Protein AF-A0A183LAC2-F1 (afdb_monomer_lite)

Organism: NCBI:txid48269

Sequence (317 aa):
MDPKYFAETNSLWQPVTSLSSMHNLIRSWRHTLIDGGCEKLLQSGVYGVHQAVLRSIGSFYVGYDHISFDYPTDSLYRDILFRRIHLNKPGVYANFEIRLLSREGSISSPHLMAVELSVWRSPSLTTLLSSSLSNNVYENSNSILQAINFFIQLENDALNSSLYVCPAACYSAPVLVKTTRLVVPFTVSIPPTALMYLGTELGELKKYSQTLRYVKISPGPAPRHDIITLHRHGHAFGGLPWLFWISLVLLIAIFHMFFCKIIYNELRNKNQKFEPQNSWKLPRYASDLISSTDFETKALRNTQISRRRIADLDTVP

Structure (mmCIF, N/CA/C/O backbone):
data_AF-A0A183LAC2-F1
#
_entry.id   AF-A0A183LAC2-F1
#
loop_
_atom_site.group_PDB
_atom_site.id
_atom_site.type_symbol
_atom_site.label_atom_id
_atom_site.label_alt_id
_atom_site.label_comp_id
_atom_site.label_asym_id
_atom_site.label_entity_id
_atom_site.label_seq_id
_atom_site.pdbx_PDB_ins_code
_atom_site.Cartn_x
_atom_site.Cartn_y
_atom_site.Cartn_z
_atom_site.occupancy
_atom_site.B_iso_or_equiv
_atom_site.auth_seq_id
_atom_site.auth_comp_id
_atom_site.auth_asym_id
_atom_site.auth_atom_id
_atom_site.pdbx_PDB_model_num
ATOM 1 N N . MET A 1 1 ? -10.873 12.354 -2.875 1.00 40.31 1 MET A N 1
ATOM 2 C CA . MET A 1 1 ? -9.681 13.037 -3.417 1.00 40.31 1 MET A CA 1
ATOM 3 C C . MET A 1 1 ? -9.034 12.058 -4.376 1.00 40.31 1 MET A C 1
ATOM 5 O O . MET A 1 1 ? -8.792 10.940 -3.950 1.00 40.31 1 MET A O 1
ATOM 9 N N . ASP A 1 2 ? -8.914 12.408 -5.654 1.00 39.56 2 ASP A N 1
ATOM 10 C CA . ASP A 1 2 ? -8.578 11.464 -6.729 1.00 39.56 2 ASP A CA 1
ATOM 11 C C . ASP A 1 2 ? -7.098 11.017 -6.618 1.00 39.56 2 ASP A C 1
ATOM 13 O O . ASP A 1 2 ? -6.201 11.868 -6.607 1.00 39.56 2 ASP A O 1
ATOM 17 N N . PRO A 1 3 ? -6.809 9.712 -6.469 1.00 48.34 3 PRO A N 1
ATOM 18 C CA . PRO A 1 3 ? -5.464 9.211 -6.175 1.00 48.34 3 PRO A CA 1
ATOM 19 C C . PRO A 1 3 ? -4.457 9.402 -7.320 1.00 48.34 3 PRO A C 1
ATOM 21 O O . PRO A 1 3 ? -3.248 9.280 -7.107 1.00 48.34 3 PRO A O 1
ATOM 24 N N . LYS A 1 4 ? -4.925 9.795 -8.513 1.00 43.50 4 LYS A N 1
ATOM 25 C CA . LYS A 1 4 ? -4.076 10.176 -9.652 1.00 43.50 4 LYS A CA 1
ATOM 26 C C . LYS A 1 4 ? -3.118 11.337 -9.355 1.00 43.50 4 LYS A C 1
ATOM 28 O O . LYS A 1 4 ? -2.039 11.398 -9.930 1.00 43.50 4 LYS A O 1
ATOM 33 N N . TYR A 1 5 ? -3.448 12.231 -8.423 1.00 48.31 5 TYR A N 1
ATOM 34 C CA . TYR A 1 5 ? -2.686 13.474 -8.240 1.00 48.31 5 TYR A CA 1
ATOM 35 C C . TYR A 1 5 ? -1.445 13.363 -7.335 1.00 48.31 5 TYR A C 1
ATOM 37 O O . TYR A 1 5 ? -0.633 14.288 -7.303 1.00 48.31 5 TYR A O 1
ATOM 45 N N . PHE A 1 6 ? -1.246 12.262 -6.603 1.00 53.75 6 PHE A N 1
ATOM 46 C CA . PHE A 1 6 ? -0.182 12.211 -5.588 1.00 53.75 6 PHE A CA 1
ATOM 47 C C . PHE A 1 6 ? 1.195 11.811 -6.140 1.00 53.75 6 PHE A C 1
ATOM 49 O O . PHE A 1 6 ? 2.227 12.347 -5.733 1.00 53.75 6 PHE A O 1
ATOM 56 N N . ALA A 1 7 ? 1.223 10.877 -7.091 1.00 50.50 7 ALA A N 1
ATOM 57 C CA . ALA A 1 7 ? 2.464 10.402 -7.705 1.00 50.50 7 ALA A CA 1
ATOM 58 C C . ALA A 1 7 ? 2.909 11.246 -8.914 1.00 50.50 7 ALA A C 1
ATOM 60 O O . ALA A 1 7 ? 4.057 11.138 -9.335 1.00 50.50 7 ALA A O 1
ATOM 61 N N . GLU A 1 8 ? 2.016 12.073 -9.465 1.00 51.28 8 GLU A N 1
ATOM 62 C CA . GLU A 1 8 ? 2.214 12.757 -10.751 1.00 51.28 8 GLU A CA 1
ATOM 63 C C . GLU A 1 8 ? 2.416 14.280 -10.611 1.00 51.28 8 GLU A C 1
ATOM 65 O O . GLU A 1 8 ? 2.801 14.960 -11.561 1.00 51.28 8 GLU A O 1
ATOM 70 N N . THR A 1 9 ? 2.202 14.849 -9.418 1.00 59.88 9 THR A N 1
ATOM 71 C CA . THR A 1 9 ? 2.414 16.284 -9.190 1.00 59.88 9 THR A CA 1
ATOM 72 C C . THR A 1 9 ? 3.884 16.589 -8.901 1.00 59.88 9 THR A C 1
ATOM 74 O O . THR A 1 9 ? 4.405 16.362 -7.810 1.00 59.88 9 THR A O 1
ATOM 77 N N . ASN A 1 10 ? 4.561 17.190 -9.883 1.00 63.44 10 ASN A N 1
ATOM 78 C CA . ASN A 1 10 ? 5.953 17.647 -9.763 1.00 63.44 10 ASN A CA 1
ATOM 79 C C . ASN A 1 10 ? 6.197 18.598 -8.572 1.00 63.44 10 ASN A C 1
ATOM 81 O O . ASN A 1 10 ? 7.336 18.759 -8.143 1.00 63.44 10 ASN A O 1
ATOM 85 N N . SER A 1 11 ? 5.152 19.234 -8.030 1.00 74.25 11 SER A N 1
ATOM 86 C CA . SER A 1 11 ? 5.234 20.134 -6.873 1.00 74.25 11 SER A CA 1
ATOM 87 C C . SER A 1 11 ? 5.560 19.420 -5.556 1.00 74.25 11 SER A C 1
ATOM 89 O O . SER A 1 11 ? 6.170 20.032 -4.682 1.00 74.25 11 SER A O 1
ATOM 91 N N . LEU A 1 12 ? 5.199 18.139 -5.408 1.00 82.25 12 LEU A N 1
ATOM 92 C CA . LEU A 1 12 ? 5.459 17.355 -4.192 1.00 82.25 12 LEU A CA 1
ATOM 93 C C . LEU A 1 12 ? 6.851 16.712 -4.169 1.00 82.25 12 LEU A C 1
ATOM 95 O O . LEU A 1 12 ? 7.284 16.219 -3.131 1.00 82.25 12 LEU A O 1
ATOM 99 N N . TRP A 1 13 ? 7.575 16.744 -5.285 1.00 84.62 13 TRP A N 1
ATOM 100 C CA . TRP A 1 13 ? 8.857 16.050 -5.440 1.00 84.62 13 TRP A CA 1
ATOM 101 C C . TRP A 1 13 ? 9.977 16.988 -5.899 1.00 84.62 13 TRP A C 1
ATOM 103 O O . TRP A 1 13 ? 10.952 16.557 -6.512 1.00 84.62 13 TRP A O 1
ATOM 113 N N . GLN A 1 14 ? 9.844 18.287 -5.614 1.00 86.69 14 GLN A N 1
ATOM 114 C CA . GLN A 1 14 ? 10.844 19.272 -6.013 1.00 86.69 14 GLN A CA 1
ATOM 115 C C . GLN A 1 14 ? 12.160 19.104 -5.239 1.00 86.69 14 GLN A C 1
ATOM 117 O O . GLN A 1 14 ? 12.138 18.845 -4.032 1.00 86.69 14 GLN A O 1
ATOM 122 N N . PRO A 1 15 ? 13.314 19.291 -5.905 1.00 88.25 15 PRO A N 1
ATOM 123 C CA . PRO A 1 15 ? 14.603 19.244 -5.237 1.00 88.25 15 PRO A CA 1
ATOM 124 C C . PRO A 1 15 ? 14.730 20.406 -4.249 1.00 88.25 15 PRO A C 1
ATOM 126 O O . PRO A 1 15 ? 14.420 21.557 -4.562 1.00 88.25 15 PRO A O 1
ATOM 129 N N . VAL A 1 16 ? 15.227 20.103 -3.053 1.00 91.12 16 VAL A N 1
ATOM 130 C CA . VAL A 1 16 ? 15.438 21.098 -1.999 1.00 91.12 16 VAL A CA 1
ATOM 131 C C . VAL A 1 16 ? 16.820 21.722 -2.175 1.00 91.12 16 VAL A C 1
ATOM 133 O O . VAL A 1 16 ? 17.804 21.258 -1.606 1.00 91.12 16 VAL A O 1
ATOM 136 N N . THR A 1 17 ? 16.905 22.761 -3.005 1.00 93.62 17 THR A N 1
ATOM 137 C CA . THR A 1 17 ? 18.162 23.480 -3.300 1.00 93.62 17 THR A CA 1
ATOM 138 C C . THR A 1 17 ? 18.322 24.770 -2.494 1.00 93.62 17 THR A C 1
ATOM 140 O O . THR A 1 17 ? 19.395 25.365 -2.474 1.00 93.62 17 THR A O 1
ATOM 143 N N . SER A 1 18 ? 17.258 25.224 -1.828 1.00 95.44 18 SER A N 1
ATOM 144 C CA . SER A 1 18 ? 17.212 26.483 -1.080 1.00 95.44 18 SER A CA 1
ATOM 145 C C . SER A 1 18 ? 16.216 26.417 0.079 1.00 95.44 18 SER A C 1
ATOM 147 O O . SER A 1 18 ? 15.269 25.632 0.055 1.00 95.44 18 SER A O 1
ATOM 149 N N . LEU A 1 19 ? 16.368 27.295 1.074 1.00 95.25 19 LEU A N 1
ATOM 150 C CA . LEU A 1 19 ? 15.404 27.412 2.177 1.00 95.25 19 LEU A CA 1
ATOM 151 C C . LEU A 1 19 ? 13.983 27.725 1.670 1.00 95.25 19 LEU A C 1
ATOM 153 O O . LEU A 1 19 ? 13.005 27.177 2.175 1.00 95.25 19 LEU A O 1
ATOM 157 N N . SER A 1 20 ? 13.867 28.555 0.632 1.00 93.50 20 SER A N 1
ATOM 158 C CA . SER A 1 20 ? 12.586 28.911 0.015 1.00 93.50 20 SER A CA 1
ATOM 159 C C . SER A 1 20 ? 11.924 27.712 -0.673 1.00 93.50 20 SER A C 1
ATOM 161 O O . SER A 1 20 ? 10.728 27.488 -0.493 1.00 93.50 20 SER A O 1
ATOM 163 N N . SER A 1 21 ? 12.695 26.904 -1.417 1.00 92.31 21 SER A N 1
ATOM 164 C CA . SER A 1 21 ? 12.174 25.669 -2.032 1.00 92.31 21 SER A CA 1
ATOM 165 C C . SER A 1 21 ? 11.752 24.650 -0.974 1.00 92.31 21 SER A C 1
ATOM 167 O O . SER A 1 21 ? 10.674 24.072 -1.092 1.00 92.31 21 SER A O 1
ATOM 169 N N . MET A 1 22 ? 12.519 24.515 0.116 1.00 93.69 22 MET A N 1
ATOM 170 C CA . MET A 1 22 ? 12.138 23.688 1.263 1.00 93.69 22 MET A CA 1
ATOM 171 C C . MET A 1 22 ? 10.803 24.137 1.868 1.00 93.69 22 MET A C 1
ATOM 173 O O . MET A 1 22 ? 9.913 23.317 2.086 1.00 93.69 22 MET A O 1
ATOM 177 N N . HIS A 1 23 ? 10.644 25.440 2.124 1.00 94.06 23 HIS A N 1
ATOM 178 C CA . HIS A 1 23 ? 9.418 25.987 2.703 1.00 94.06 23 HIS A CA 1
ATOM 179 C C . HIS A 1 23 ? 8.201 25.724 1.807 1.00 94.06 23 HIS A C 1
ATOM 181 O O . HIS A 1 23 ? 7.159 25.283 2.294 1.00 94.06 23 HIS A O 1
ATOM 187 N N . ASN A 1 24 ? 8.340 25.938 0.498 1.00 92.19 24 ASN A N 1
ATOM 188 C CA . ASN A 1 24 ? 7.270 25.702 -0.470 1.00 92.19 24 ASN A CA 1
ATOM 189 C C . ASN A 1 24 ? 6.901 24.219 -0.576 1.00 92.19 24 ASN A C 1
ATOM 191 O O . ASN A 1 24 ? 5.716 23.885 -0.642 1.00 92.19 24 ASN A O 1
ATOM 195 N N . LEU A 1 25 ? 7.898 23.333 -0.536 1.00 92.31 25 LEU A N 1
ATOM 196 C CA . LEU A 1 25 ? 7.688 21.890 -0.542 1.00 92.31 25 LEU A CA 1
ATOM 197 C C . LEU A 1 25 ? 6.914 21.447 0.705 1.00 92.31 25 LEU A C 1
ATOM 199 O O . LEU A 1 25 ? 5.864 20.819 0.586 1.00 92.31 25 LEU A O 1
ATOM 203 N N . ILE A 1 26 ? 7.374 21.843 1.898 1.00 91.69 26 ILE A N 1
ATOM 204 C CA . ILE A 1 26 ? 6.699 21.535 3.170 1.00 91.69 26 ILE A CA 1
ATOM 205 C C . ILE A 1 26 ? 5.267 22.073 3.160 1.00 91.69 26 ILE A C 1
ATOM 207 O O . ILE A 1 26 ? 4.338 21.379 3.569 1.00 91.69 26 ILE A O 1
ATOM 211 N N . ARG A 1 27 ? 5.068 23.301 2.668 1.00 92.12 27 ARG A N 1
ATOM 212 C CA . ARG A 1 27 ? 3.743 23.916 2.563 1.00 92.12 27 ARG A CA 1
ATOM 213 C C . ARG A 1 27 ? 2.820 23.118 1.639 1.00 92.12 27 ARG A C 1
ATOM 215 O O . ARG A 1 27 ? 1.672 22.890 2.011 1.00 92.12 27 ARG A O 1
ATOM 222 N N . SER A 1 28 ? 3.321 22.677 0.485 1.00 91.19 28 SER A N 1
ATOM 223 C CA . SER A 1 28 ? 2.564 21.886 -0.498 1.00 91.19 28 SER A CA 1
ATOM 224 C C . SER A 1 28 ? 2.161 20.524 0.066 1.00 91.19 28 SER A C 1
ATOM 226 O O . SER A 1 28 ? 0.988 20.152 0.009 1.00 91.19 28 SER A O 1
ATOM 228 N N . TRP A 1 29 ? 3.099 19.819 0.706 1.00 90.25 29 TRP A N 1
ATOM 229 C CA . TRP A 1 29 ? 2.811 18.570 1.414 1.00 90.25 29 TRP A CA 1
ATOM 230 C C . TRP A 1 29 ? 1.787 18.771 2.524 1.00 90.25 29 TRP A C 1
ATOM 232 O O . TRP A 1 29 ? 0.817 18.026 2.606 1.00 90.25 29 TRP A O 1
ATOM 242 N N . ARG A 1 30 ? 1.951 19.807 3.352 1.00 91.88 30 ARG A N 1
ATOM 243 C CA . ARG A 1 30 ? 1.017 20.100 4.441 1.00 91.88 30 ARG A CA 1
ATOM 244 C C . ARG A 1 30 ? -0.402 20.339 3.925 1.00 91.88 30 ARG A C 1
ATOM 246 O O . ARG A 1 30 ? -1.325 19.766 4.489 1.00 91.88 30 ARG A O 1
ATOM 253 N N . HIS A 1 31 ? -0.577 21.145 2.874 1.00 89.94 31 HIS A N 1
ATOM 254 C CA . HIS A 1 31 ? -1.897 21.354 2.266 1.00 89.94 31 HIS A CA 1
ATOM 255 C C . HIS A 1 31 ? -2.488 20.040 1.757 1.00 89.94 31 HIS A C 1
ATOM 257 O O . HIS A 1 31 ? -3.597 19.691 2.140 1.00 89.94 31 HIS A O 1
ATOM 263 N N . THR A 1 32 ? -1.707 19.259 1.010 1.00 87.38 32 THR A N 1
ATOM 264 C CA . THR A 1 32 ? -2.178 17.984 0.453 1.00 87.38 32 THR A CA 1
ATOM 265 C C . THR A 1 32 ? -2.592 16.990 1.545 1.00 87.38 32 THR A C 1
ATOM 267 O O . THR A 1 32 ? -3.607 16.311 1.420 1.00 87.38 32 THR A O 1
ATOM 270 N N . LEU A 1 33 ? -1.841 16.921 2.648 1.00 89.50 33 LEU A N 1
ATOM 271 C CA . LEU A 1 33 ? -2.161 16.050 3.780 1.00 89.50 33 LEU A CA 1
ATOM 272 C C . LEU A 1 33 ? -3.408 16.517 4.547 1.00 89.50 33 LEU A C 1
ATOM 274 O O . LEU A 1 33 ? -4.189 15.676 4.989 1.00 89.50 33 LEU A O 1
ATOM 278 N N . ILE A 1 34 ? -3.609 17.828 4.710 1.00 89.38 34 ILE A N 1
ATOM 279 C CA . ILE A 1 34 ? -4.812 18.383 5.354 1.00 89.38 34 ILE A CA 1
ATOM 280 C C . ILE A 1 34 ? -6.046 18.109 4.495 1.00 89.38 34 ILE A C 1
ATOM 282 O O . ILE A 1 34 ? -7.024 17.564 5.002 1.00 89.38 34 ILE A O 1
ATOM 286 N N . ASP A 1 35 ? -5.971 18.399 3.197 1.00 85.75 35 ASP A N 1
ATOM 287 C CA . ASP A 1 35 ? -7.064 18.162 2.251 1.00 85.75 35 ASP A CA 1
ATOM 288 C C . ASP A 1 35 ? -7.388 16.660 2.128 1.00 85.75 35 ASP A C 1
ATOM 290 O O . ASP A 1 35 ? -8.541 16.267 1.954 1.00 85.75 35 ASP A O 1
ATOM 294 N N . GLY A 1 36 ? -6.377 15.801 2.306 1.00 80.75 36 GLY A N 1
ATOM 295 C CA . GLY A 1 36 ? -6.514 14.349 2.423 1.00 80.75 36 GLY A CA 1
ATOM 296 C C . GLY A 1 36 ? -7.052 13.852 3.774 1.00 80.75 36 GLY A C 1
ATOM 297 O O . GLY A 1 36 ? -7.055 12.646 4.016 1.00 80.75 36 GLY A O 1
ATOM 298 N N . GLY A 1 37 ? -7.473 14.741 4.680 1.00 83.62 37 GLY A N 1
ATOM 299 C CA . GLY A 1 37 ? -8.071 14.389 5.973 1.00 83.62 37 GLY A CA 1
ATOM 300 C C . GLY A 1 37 ? -7.075 13.934 7.047 1.00 83.62 37 GLY A C 1
ATOM 301 O O . GLY A 1 37 ? -7.477 13.392 8.077 1.00 83.62 37 GLY A O 1
ATOM 302 N N . CYS A 1 38 ? -5.772 14.151 6.850 1.00 87.88 38 CYS A N 1
ATOM 303 C CA . CYS A 1 38 ? -4.726 13.744 7.793 1.00 87.88 38 CYS A CA 1
ATOM 304 C C . CYS A 1 38 ? -4.371 14.827 8.828 1.00 87.88 38 CYS A C 1
ATOM 306 O O . CYS A 1 38 ? -3.353 14.714 9.509 1.00 87.88 38 CYS A O 1
ATOM 308 N N . GLU A 1 39 ? -5.195 15.863 8.996 1.00 89.31 39 GLU A N 1
ATOM 309 C CA . GLU A 1 39 ? -4.923 16.987 9.904 1.00 89.31 39 GLU A CA 1
ATOM 310 C C . GLU A 1 39 ? -4.631 16.539 11.347 1.00 89.31 39 GLU A C 1
ATOM 312 O O . GLU A 1 39 ? -3.631 16.946 11.941 1.00 89.31 39 GLU A O 1
ATOM 317 N N . LYS A 1 40 ? -5.439 15.620 11.892 1.00 88.88 40 LYS A N 1
ATOM 318 C CA . LYS A 1 40 ? -5.230 15.071 13.245 1.00 88.88 40 LYS A CA 1
ATOM 319 C C . LYS A 1 40 ? -3.897 14.328 13.377 1.00 88.88 40 LYS A C 1
ATOM 321 O O . LYS A 1 40 ? -3.255 14.371 14.426 1.00 88.88 40 LYS A O 1
ATOM 326 N N . LEU A 1 41 ? -3.462 13.658 12.309 1.00 88.88 41 LEU A N 1
ATOM 327 C CA . LEU A 1 41 ? -2.178 12.963 12.283 1.00 88.88 41 LEU A CA 1
ATOM 328 C C . LEU A 1 41 ? -1.016 13.959 12.273 1.00 88.88 41 LEU A C 1
ATOM 330 O O . LEU A 1 41 ? -0.038 13.745 12.979 1.00 88.88 41 LEU A O 1
ATOM 334 N N . LEU A 1 42 ? -1.135 15.083 11.563 1.00 91.44 42 LEU A N 1
ATOM 335 C CA . LEU A 1 42 ? -0.101 16.125 11.565 1.00 91.44 42 LEU A CA 1
ATOM 336 C C . LEU A 1 42 ? 0.134 16.724 12.960 1.00 91.44 42 LEU A C 1
ATOM 338 O O . LEU A 1 42 ? 1.262 17.079 13.292 1.00 91.44 42 LEU A O 1
ATOM 342 N N . GLN A 1 43 ? -0.908 16.797 13.789 1.00 91.44 43 GLN A N 1
ATOM 343 C CA . GLN A 1 43 ? -0.824 17.295 15.168 1.00 91.44 43 GLN A CA 1
ATOM 344 C C . GLN A 1 43 ? -0.266 16.255 16.157 1.00 91.44 43 GLN A C 1
ATOM 346 O O . GLN A 1 43 ? 0.134 16.606 17.262 1.00 91.44 43 GLN A O 1
ATOM 351 N N . SER A 1 44 ? -0.182 14.981 15.759 1.00 87.19 44 SER A N 1
ATOM 352 C CA . SER A 1 44 ? 0.256 13.866 16.616 1.00 87.19 44 SER A CA 1
ATOM 353 C C . SER A 1 44 ? 1.786 13.682 16.649 1.00 87.19 44 SER A C 1
ATOM 355 O O . SER A 1 44 ? 2.290 12.618 17.012 1.00 87.19 44 SER A O 1
ATOM 357 N N . GLY A 1 45 ? 2.544 14.702 16.238 1.00 88.50 45 GLY A N 1
ATOM 358 C CA . GLY A 1 45 ? 4.005 14.679 16.187 1.00 88.50 45 GLY A CA 1
ATOM 359 C C . GLY A 1 45 ? 4.575 13.884 15.008 1.00 88.50 45 GLY A C 1
ATOM 360 O O . GLY A 1 45 ? 3.892 13.594 14.026 1.00 88.50 45 GLY A O 1
ATOM 361 N N . VAL A 1 46 ? 5.859 13.524 15.100 1.00 88.25 46 VAL A N 1
ATOM 362 C CA . VAL A 1 46 ? 6.629 12.924 13.990 1.00 88.25 46 VAL A CA 1
ATOM 363 C C . VAL A 1 46 ? 6.007 11.619 13.486 1.00 88.25 46 VAL A C 1
ATOM 365 O O . VAL A 1 46 ? 5.919 11.402 12.279 1.00 88.25 46 VAL A O 1
ATOM 368 N N . TYR A 1 47 ? 5.531 10.764 14.396 1.00 84.94 47 TYR A N 1
ATOM 369 C CA . TYR A 1 47 ? 4.885 9.505 14.022 1.00 84.94 47 TYR A CA 1
ATOM 370 C C . TYR A 1 47 ? 3.590 9.738 13.237 1.00 84.94 47 TYR A C 1
ATOM 372 O O . TYR A 1 47 ? 3.335 9.075 12.231 1.00 84.94 47 TYR A O 1
ATOM 380 N N . GLY A 1 48 ? 2.789 10.713 13.667 1.00 89.44 48 GLY A N 1
ATOM 381 C CA . GLY A 1 48 ? 1.572 11.091 12.970 1.00 89.44 48 GLY A CA 1
ATOM 382 C C . GLY A 1 48 ? 1.855 11.671 11.583 1.00 89.44 48 GLY A C 1
ATOM 383 O O . GLY A 1 48 ? 1.233 11.243 10.616 1.00 89.44 48 GLY A O 1
ATOM 384 N N . VAL A 1 49 ? 2.863 12.539 11.443 1.00 91.50 49 VAL A N 1
ATOM 385 C CA . VAL A 1 49 ? 3.314 13.037 10.129 1.00 91.50 49 VAL A CA 1
ATOM 386 C C . VAL A 1 49 ? 3.738 11.884 9.217 1.00 91.50 49 VAL A C 1
ATOM 388 O O . VAL A 1 49 ? 3.323 11.827 8.062 1.00 91.50 49 VAL A O 1
ATOM 391 N N . HIS A 1 50 ? 4.509 10.926 9.734 1.00 90.56 50 HIS A N 1
ATOM 392 C CA . HIS A 1 50 ? 4.914 9.748 8.971 1.00 90.56 50 HIS A CA 1
ATOM 393 C C . HIS A 1 50 ? 3.709 8.917 8.503 1.00 90.56 50 HIS A C 1
ATOM 395 O O . HIS A 1 50 ? 3.636 8.544 7.333 1.00 90.56 50 HIS A O 1
ATOM 401 N N . GLN A 1 51 ? 2.734 8.674 9.384 1.00 91.12 51 GLN A N 1
ATOM 402 C CA . GLN A 1 51 ? 1.500 7.969 9.027 1.00 91.12 51 GLN A CA 1
ATOM 403 C C . GLN A 1 51 ? 0.656 8.745 8.014 1.00 91.12 51 GLN A C 1
ATOM 405 O O . GLN A 1 51 ? 0.104 8.135 7.103 1.00 91.12 51 GLN A O 1
ATOM 410 N N . ALA A 1 52 ? 0.574 10.072 8.133 1.00 91.31 52 ALA A N 1
ATOM 411 C CA . ALA A 1 52 ? -0.123 10.922 7.174 1.00 91.31 52 ALA A CA 1
ATOM 412 C C . ALA A 1 52 ? 0.487 10.769 5.773 1.00 91.31 52 ALA A C 1
ATOM 414 O O . ALA A 1 52 ? -0.225 10.496 4.810 1.00 91.31 52 ALA A O 1
ATOM 415 N N . VAL A 1 53 ? 1.817 10.854 5.677 1.00 90.69 53 VAL A N 1
ATOM 416 C CA . VAL A 1 53 ? 2.553 10.683 4.417 1.00 90.69 53 VAL A CA 1
ATOM 417 C C . VAL A 1 53 ? 2.373 9.276 3.849 1.00 90.69 53 VAL A C 1
ATOM 419 O O . VAL A 1 53 ? 2.040 9.141 2.674 1.00 90.69 53 VAL A O 1
ATOM 422 N N . LEU A 1 54 ? 2.538 8.227 4.664 1.00 90.94 54 LEU A N 1
ATOM 423 C CA . LEU A 1 54 ? 2.358 6.841 4.220 1.00 90.94 54 LEU A CA 1
ATOM 424 C C . LEU A 1 54 ? 0.946 6.580 3.693 1.00 90.94 54 LEU A C 1
ATOM 426 O O . LEU A 1 54 ? 0.790 5.960 2.641 1.00 90.94 54 LEU A O 1
ATOM 430 N N . ARG A 1 55 ? -0.075 7.067 4.407 1.00 90.12 55 ARG A N 1
ATOM 431 C CA . ARG A 1 55 ? -1.474 6.931 3.994 1.00 90.12 55 ARG A CA 1
ATOM 432 C C . ARG A 1 55 ? -1.741 7.655 2.684 1.00 90.12 55 ARG A C 1
ATOM 434 O O . ARG A 1 55 ? -2.409 7.108 1.818 1.00 90.12 55 ARG A O 1
ATOM 441 N N . SER A 1 56 ? -1.168 8.841 2.524 1.00 88.19 56 SER A N 1
ATOM 442 C CA . SER A 1 56 ? -1.348 9.649 1.326 1.00 88.19 56 SER A CA 1
ATOM 443 C C . SER A 1 56 ? -0.661 9.040 0.095 1.00 88.19 56 SER A C 1
ATOM 445 O O . SER A 1 56 ? -1.309 8.863 -0.931 1.00 88.19 56 SER A O 1
ATOM 447 N N . ILE A 1 57 ? 0.599 8.597 0.216 1.00 87.62 57 ILE A N 1
ATOM 448 C CA . ILE A 1 57 ? 1.334 7.924 -0.874 1.00 87.62 57 ILE A CA 1
ATOM 449 C C . ILE A 1 57 ? 0.672 6.599 -1.267 1.00 87.62 57 ILE A C 1
ATOM 451 O O . ILE A 1 57 ? 0.605 6.259 -2.447 1.00 87.62 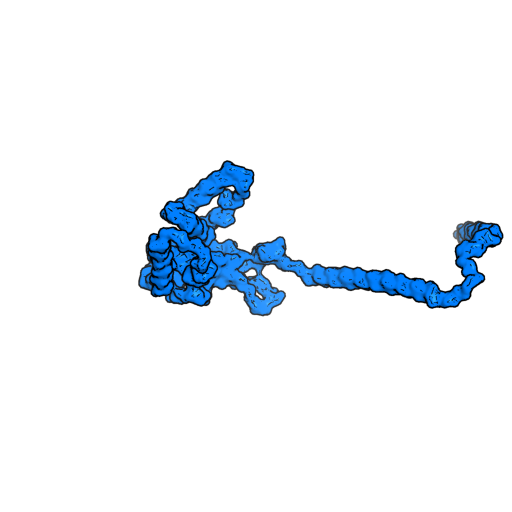57 ILE A O 1
ATOM 455 N N . GLY A 1 58 ? 0.227 5.822 -0.279 1.00 87.69 58 GLY A N 1
ATOM 456 C CA . GLY A 1 58 ? -0.390 4.519 -0.508 1.00 87.69 58 GLY A CA 1
ATOM 457 C C . GLY A 1 58 ? -1.877 4.568 -0.840 1.00 87.69 58 GLY A C 1
ATOM 458 O O . GLY A 1 58 ? -2.464 3.508 -1.024 1.00 87.69 58 GLY A O 1
ATOM 459 N N . SER A 1 59 ? -2.481 5.759 -0.921 1.00 89.31 59 SER A N 1
ATOM 460 C CA . SER A 1 59 ? -3.922 5.928 -1.130 1.00 89.31 59 SER A CA 1
ATOM 461 C C . SER A 1 59 ? -4.766 5.099 -0.146 1.00 89.31 59 SER A C 1
ATOM 463 O O . SER A 1 59 ? -5.674 4.342 -0.503 1.00 89.31 59 SER A O 1
ATOM 465 N N . PHE A 1 60 ? -4.394 5.183 1.131 1.00 91.25 60 PHE A N 1
ATOM 466 C CA . PHE A 1 60 ? -5.104 4.530 2.218 1.00 91.25 60 PHE A CA 1
ATOM 467 C C . PHE A 1 60 ? -6.115 5.497 2.831 1.00 91.25 60 PHE A C 1
ATOM 469 O O . PHE A 1 60 ? -5.728 6.501 3.434 1.00 91.25 60 PHE A O 1
ATOM 476 N N . TYR A 1 61 ? -7.400 5.160 2.761 1.00 89.69 61 TYR A N 1
ATOM 477 C CA . TYR A 1 61 ? -8.462 5.964 3.363 1.00 89.69 61 TYR A CA 1
ATOM 478 C C . TYR A 1 61 ? -9.004 5.286 4.610 1.00 89.69 61 TYR A C 1
ATOM 480 O O . TYR A 1 61 ? -9.395 4.119 4.578 1.00 89.69 61 TYR A O 1
ATOM 488 N N . VAL A 1 62 ? -9.046 6.027 5.713 1.00 87.56 62 VAL A N 1
ATOM 489 C CA . VAL A 1 62 ? -9.579 5.537 6.985 1.00 87.56 62 VAL A CA 1
ATOM 490 C C . VAL A 1 62 ? -11.024 5.986 7.136 1.00 87.56 62 VAL A C 1
ATOM 492 O O . VAL A 1 62 ? -11.300 7.180 7.214 1.00 87.56 62 VAL A O 1
ATOM 495 N N . GLY A 1 63 ? -11.928 5.012 7.167 1.00 86.00 63 GLY A N 1
ATOM 496 C CA . GLY A 1 63 ? -13.307 5.184 7.596 1.00 86.00 63 GLY A CA 1
ATOM 497 C C . GLY A 1 63 ? -13.444 5.038 9.113 1.00 86.00 63 GLY A C 1
ATOM 498 O O . GLY A 1 63 ? -12.460 4.957 9.850 1.00 86.00 63 GLY A O 1
ATOM 499 N N . TYR A 1 64 ? -14.684 4.989 9.590 1.00 83.50 64 TYR A N 1
ATOM 500 C CA . TYR A 1 64 ? -14.972 4.821 11.017 1.00 83.50 64 TYR A CA 1
ATOM 501 C C . TYR A 1 64 ? -14.575 3.423 11.525 1.00 83.50 64 TYR A C 1
ATOM 503 O O . TYR A 1 64 ? -13.950 3.269 12.572 1.00 83.50 64 TYR A O 1
ATOM 511 N N . ASP A 1 65 ? -14.898 2.396 10.749 1.00 88.31 65 ASP A N 1
ATOM 512 C CA . ASP A 1 65 ? -14.847 0.976 11.105 1.00 88.31 65 ASP A CA 1
ATOM 513 C C . ASP A 1 65 ? -13.852 0.165 10.253 1.00 88.31 65 ASP A C 1
ATOM 515 O O . ASP A 1 65 ? -13.451 -0.940 10.637 1.00 88.31 65 ASP A O 1
ATOM 519 N N . HIS A 1 66 ? -13.392 0.733 9.139 1.00 92.12 66 HIS A N 1
ATOM 520 C CA . HIS A 1 66 ? -12.489 0.081 8.200 1.00 92.12 66 HIS A CA 1
ATOM 521 C C . HIS A 1 66 ? -11.445 1.046 7.625 1.00 92.12 66 HIS A C 1
ATOM 523 O O . HIS A 1 66 ? -11.573 2.268 7.688 1.00 92.12 66 HIS A O 1
ATOM 529 N N . ILE A 1 67 ? -10.399 0.481 7.033 1.00 92.88 67 ILE A N 1
ATOM 530 C CA . ILE A 1 67 ? -9.488 1.170 6.121 1.00 92.88 67 ILE A CA 1
ATOM 531 C C . ILE A 1 67 ? -9.712 0.617 4.716 1.00 92.88 67 ILE A C 1
ATOM 533 O O . ILE A 1 67 ? -10.022 -0.563 4.546 1.00 92.88 67 ILE A O 1
ATOM 537 N N . SER A 1 68 ? -9.545 1.455 3.708 1.00 93.31 68 SER A N 1
ATOM 538 C CA . SER A 1 68 ? -9.579 1.055 2.307 1.00 93.31 68 SER A CA 1
ATOM 539 C C . SER A 1 68 ? -8.248 1.379 1.645 1.00 93.31 68 SER A C 1
ATOM 541 O O . SER A 1 68 ? -7.610 2.379 1.970 1.00 93.31 68 SER A O 1
ATOM 543 N N . PHE A 1 69 ? -7.806 0.489 0.766 1.00 93.50 69 PHE A N 1
ATOM 544 C CA . PHE A 1 69 ? -6.588 0.623 -0.016 1.00 93.50 69 PHE A CA 1
ATOM 545 C C . PHE A 1 69 ? -6.980 0.802 -1.477 1.00 93.50 69 PHE A C 1
ATOM 547 O O . PHE A 1 69 ? -7.453 -0.142 -2.110 1.00 93.50 69 PHE A O 1
ATOM 554 N N . ASP A 1 70 ? -6.817 2.014 -1.991 1.00 90.88 70 ASP A N 1
ATOM 555 C CA . ASP A 1 70 ? -7.288 2.414 -3.316 1.00 90.88 70 ASP A CA 1
ATOM 556 C C . ASP A 1 70 ? -6.137 2.982 -4.143 1.00 90.88 70 ASP A C 1
ATOM 558 O O . ASP A 1 70 ? -6.091 4.157 -4.508 1.00 90.88 70 ASP A O 1
ATOM 562 N N . TYR A 1 71 ? -5.130 2.141 -4.363 1.00 88.62 71 TYR A N 1
ATOM 563 C CA . TYR A 1 71 ? -3.979 2.509 -5.172 1.00 88.62 71 TYR A CA 1
ATOM 564 C C . TYR A 1 71 ? -4.332 2.447 -6.667 1.00 88.62 71 TYR A C 1
ATOM 566 O O . TYR A 1 71 ? -4.900 1.441 -7.103 1.00 88.62 71 TYR A O 1
ATOM 574 N N . PRO A 1 72 ? -3.979 3.464 -7.479 1.00 85.06 72 PRO A N 1
ATOM 575 C CA . PRO A 1 72 ? -4.336 3.488 -8.893 1.00 85.06 72 PRO A CA 1
ATOM 576 C C . PRO A 1 72 ? -3.763 2.286 -9.637 1.00 85.06 72 PRO A C 1
ATOM 578 O O . PRO A 1 72 ? -2.555 2.040 -9.599 1.00 85.06 72 PRO A O 1
ATOM 581 N N . THR A 1 73 ? -4.614 1.560 -10.363 1.00 84.06 73 THR A N 1
ATOM 582 C CA . THR A 1 73 ? -4.203 0.330 -11.053 1.00 84.06 73 THR A CA 1
ATOM 583 C C . THR A 1 73 ? -3.158 0.573 -12.138 1.00 84.06 73 THR A C 1
ATOM 585 O O . THR A 1 73 ? -2.284 -0.261 -12.357 1.00 84.06 73 THR A O 1
ATOM 588 N N . ASP A 1 74 ? -3.211 1.745 -12.770 1.00 79.56 74 ASP A N 1
ATOM 589 C CA . ASP A 1 74 ? -2.317 2.136 -13.864 1.00 79.56 74 ASP A CA 1
ATOM 590 C C . ASP A 1 74 ? -0.885 2.428 -13.383 1.00 79.56 74 ASP A C 1
ATOM 592 O O . ASP A 1 74 ? 0.056 2.387 -14.175 1.00 79.56 74 ASP A O 1
ATOM 596 N N . SER A 1 75 ? -0.696 2.685 -12.081 1.00 78.75 75 SER A N 1
ATOM 597 C CA . SER A 1 75 ? 0.620 2.928 -11.477 1.00 78.75 75 SER A CA 1
ATOM 598 C C . SER A 1 75 ? 1.281 1.677 -10.882 1.00 78.75 75 SER A C 1
ATOM 600 O O . SER A 1 75 ? 2.358 1.784 -10.293 1.00 78.75 75 SER A O 1
ATOM 602 N N . LEU A 1 76 ? 0.696 0.480 -11.033 1.00 81.12 76 LEU A N 1
ATOM 603 C CA . LEU A 1 76 ? 1.340 -0.776 -10.620 1.00 81.12 76 LEU A CA 1
ATOM 604 C C . LEU A 1 76 ? 2.353 -1.257 -11.668 1.00 81.12 76 LEU A C 1
ATOM 606 O O . LEU A 1 76 ? 2.107 -2.193 -12.422 1.00 81.12 76 LEU A O 1
ATOM 610 N N . TYR A 1 77 ? 3.526 -0.638 -11.690 1.00 78.25 77 TYR A N 1
ATOM 611 C CA . TYR A 1 77 ? 4.645 -1.050 -12.551 1.00 78.25 77 TYR A CA 1
ATOM 612 C C . TYR A 1 77 ? 5.893 -1.482 -11.766 1.00 78.25 77 TYR A C 1
ATOM 614 O O . TYR A 1 77 ? 6.935 -1.766 -12.355 1.00 78.25 77 TYR A O 1
ATOM 622 N N . ARG A 1 78 ? 5.808 -1.541 -10.432 1.00 81.06 78 ARG A N 1
ATOM 623 C CA . ARG A 1 78 ? 6.882 -2.020 -9.555 1.00 81.06 78 ARG A CA 1
ATOM 624 C C . ARG A 1 78 ? 6.324 -2.709 -8.317 1.00 81.06 78 ARG A C 1
ATOM 626 O O . ARG A 1 78 ? 5.176 -2.471 -7.943 1.00 81.06 78 ARG A O 1
ATOM 633 N N . ASP A 1 79 ? 7.174 -3.486 -7.661 1.00 86.12 79 ASP A N 1
ATOM 634 C CA . ASP A 1 79 ? 6.883 -4.010 -6.331 1.00 86.12 79 ASP A CA 1
ATOM 635 C C . ASP A 1 79 ? 6.845 -2.856 -5.320 1.00 86.12 79 ASP A C 1
ATOM 637 O O . ASP A 1 79 ? 7.706 -1.970 -5.330 1.00 86.12 79 ASP A O 1
ATOM 641 N N . ILE A 1 80 ? 5.840 -2.852 -4.446 1.00 89.44 80 ILE A N 1
ATOM 642 C CA . ILE A 1 80 ? 5.645 -1.808 -3.434 1.00 89.44 80 ILE A CA 1
ATOM 643 C C . ILE A 1 80 ? 5.367 -2.475 -2.094 1.00 89.44 80 ILE A C 1
ATOM 645 O O . ILE A 1 80 ? 4.521 -3.358 -1.997 1.00 89.44 80 ILE A O 1
ATOM 649 N N . LEU A 1 81 ? 6.063 -2.029 -1.049 1.00 93.19 81 LEU A N 1
ATOM 650 C CA . LEU A 1 81 ? 5.898 -2.529 0.310 1.00 93.19 81 LEU A CA 1
ATOM 651 C C . LEU A 1 81 ? 5.621 -1.371 1.266 1.00 93.19 81 LEU A C 1
ATOM 653 O O . LEU A 1 81 ? 6.499 -0.552 1.534 1.00 93.19 81 LEU A O 1
ATOM 657 N N . PHE A 1 82 ? 4.427 -1.361 1.844 1.00 93.44 82 PHE A N 1
ATOM 658 C CA . PHE A 1 82 ? 4.067 -0.486 2.949 1.00 93.44 82 PHE A CA 1
ATOM 659 C C . PHE A 1 82 ? 4.168 -1.262 4.256 1.00 93.44 82 PHE A C 1
ATOM 661 O O . PHE A 1 82 ? 3.562 -2.322 4.417 1.00 93.44 82 PHE A O 1
ATOM 668 N N . ARG A 1 83 ? 4.943 -0.744 5.209 1.00 91.81 83 ARG A N 1
ATOM 669 C CA . ARG A 1 83 ? 5.118 -1.370 6.524 1.00 91.81 83 ARG A CA 1
ATOM 670 C C . ARG A 1 83 ? 4.432 -0.549 7.598 1.00 91.81 83 ARG A C 1
ATOM 672 O O . ARG A 1 83 ? 4.490 0.675 7.561 1.00 91.81 83 ARG A O 1
ATOM 679 N N . ARG A 1 84 ? 3.868 -1.241 8.589 1.00 89.75 84 ARG A N 1
ATOM 680 C CA . ARG A 1 84 ? 3.278 -0.652 9.798 1.00 89.75 84 ARG A CA 1
ATOM 681 C C . ARG A 1 84 ? 2.264 0.449 9.484 1.00 89.75 84 ARG A C 1
ATOM 683 O O . ARG A 1 84 ? 2.272 1.510 10.105 1.00 89.75 84 ARG A O 1
ATOM 690 N N . ILE A 1 85 ? 1.378 0.187 8.528 1.00 91.62 85 ILE A N 1
ATOM 691 C CA . ILE A 1 85 ? 0.242 1.066 8.272 1.00 91.62 85 ILE A CA 1
ATOM 692 C C . ILE A 1 85 ? -0.710 0.946 9.453 1.00 91.62 85 ILE A C 1
ATOM 694 O O . ILE A 1 85 ? -1.200 -0.142 9.762 1.00 91.62 85 ILE A O 1
ATOM 698 N N . HIS A 1 86 ? -0.929 2.068 10.133 1.00 88.50 86 HIS A N 1
ATOM 699 C CA . HIS A 1 86 ? -1.880 2.154 11.229 1.00 88.50 86 HIS A CA 1
ATOM 700 C C . HIS A 1 86 ? -3.301 2.033 10.680 1.00 88.50 86 HIS A C 1
ATOM 702 O O . HIS A 1 86 ? -3.646 2.732 9.722 1.00 88.50 86 HIS A O 1
ATOM 708 N N . LEU A 1 87 ? -4.124 1.177 11.283 1.00 89.19 87 LEU A N 1
ATOM 709 C CA . LEU A 1 87 ? -5.512 0.968 10.869 1.00 89.19 87 LEU A CA 1
ATOM 710 C C . LEU A 1 87 ? -6.458 1.964 11.570 1.00 89.19 87 LEU A C 1
ATOM 712 O O . LEU A 1 87 ? -6.084 3.113 11.827 1.00 89.19 87 LEU A O 1
ATOM 716 N N . ASN A 1 88 ? -7.706 1.558 11.824 1.00 84.38 88 ASN A N 1
ATOM 717 C CA . ASN A 1 88 ? -8.704 2.380 12.511 1.00 84.38 88 ASN A CA 1
ATOM 718 C C . ASN A 1 88 ? -8.624 2.285 14.045 1.00 84.38 88 ASN A C 1
ATOM 720 O O . ASN A 1 88 ? -8.983 3.241 14.727 1.00 84.38 88 ASN A O 1
ATOM 724 N N . LYS A 1 89 ? -8.139 1.162 14.590 1.00 84.25 89 LYS A N 1
ATOM 725 C CA . LYS A 1 89 ? -7.957 0.960 16.035 1.00 84.25 89 LYS A CA 1
ATOM 726 C C . LYS A 1 89 ? -6.501 1.218 16.454 1.00 84.25 89 LYS A C 1
ATOM 728 O O . LYS A 1 89 ? -5.592 0.788 15.738 1.00 84.25 89 LYS A O 1
ATOM 733 N N . PRO A 1 90 ? -6.272 1.880 17.605 1.00 81.12 90 PRO A N 1
ATOM 734 C CA . PRO A 1 90 ? -4.930 2.174 18.098 1.00 81.12 90 PRO A CA 1
ATOM 735 C C . PRO A 1 90 ? -4.129 0.887 18.314 1.00 81.12 90 PRO A C 1
ATOM 737 O O . PRO A 1 90 ? -4.665 -0.119 18.771 1.00 81.12 90 PRO A O 1
ATOM 740 N N . GLY A 1 91 ? -2.845 0.915 17.958 1.00 81.50 91 GLY A N 1
ATOM 741 C CA . GLY A 1 91 ? -1.942 -0.234 18.095 1.00 81.50 91 GLY A CA 1
ATOM 742 C C . GLY A 1 91 ? -2.109 -1.314 17.021 1.00 81.50 91 GLY A C 1
ATOM 743 O O . GLY A 1 91 ? -1.251 -2.188 16.905 1.00 81.50 91 GLY A O 1
ATOM 744 N N . VAL A 1 92 ? -3.160 -1.260 16.195 1.00 87.50 92 VAL A N 1
ATOM 745 C CA . VAL A 1 92 ? -3.384 -2.241 15.128 1.00 87.50 92 VAL A CA 1
ATOM 746 C C . VAL A 1 92 ? -2.665 -1.800 13.855 1.00 87.50 92 VAL A C 1
ATOM 748 O O . VAL A 1 92 ? -3.019 -0.797 13.231 1.00 87.50 92 VAL A O 1
ATOM 751 N N . TYR A 1 93 ? -1.671 -2.593 13.452 1.00 89.50 93 TYR A N 1
ATOM 752 C CA . TYR A 1 93 ? -0.848 -2.343 12.272 1.00 89.50 93 TYR A CA 1
ATOM 753 C C . TYR A 1 93 ? -0.886 -3.504 11.281 1.00 89.50 93 TYR A C 1
ATOM 755 O O . TYR A 1 93 ? -0.833 -4.678 11.667 1.00 89.50 93 TYR A O 1
ATOM 763 N N . ALA A 1 94 ? -0.890 -3.165 9.995 1.00 92.44 94 ALA A N 1
ATOM 764 C CA . ALA A 1 94 ? -0.732 -4.121 8.908 1.00 92.44 94 ALA A CA 1
ATOM 765 C C . ALA A 1 94 ? 0.382 -3.692 7.948 1.00 92.44 94 ALA A C 1
ATOM 767 O O . ALA A 1 94 ? 0.683 -2.508 7.779 1.00 92.44 94 ALA A O 1
ATOM 768 N N . ASN A 1 95 ? 0.999 -4.680 7.317 1.00 94.12 95 ASN A N 1
ATOM 769 C CA . ASN A 1 95 ? 1.887 -4.495 6.184 1.00 94.12 95 ASN A CA 1
ATOM 770 C C . ASN A 1 95 ? 1.131 -4.862 4.907 1.00 94.12 95 ASN A C 1
ATOM 772 O O . ASN A 1 95 ? 0.353 -5.817 4.906 1.00 94.12 95 ASN A O 1
ATOM 776 N N . PHE A 1 96 ? 1.403 -4.126 3.837 1.00 94.44 96 PHE A N 1
ATOM 777 C CA . PHE A 1 96 ? 0.820 -4.329 2.517 1.00 94.44 96 PHE A CA 1
ATOM 778 C C . PHE A 1 96 ? 1.941 -4.487 1.511 1.00 94.44 96 PHE A C 1
ATOM 780 O O . PHE A 1 96 ? 2.855 -3.663 1.474 1.00 94.44 96 PHE A O 1
ATOM 787 N N . GLU A 1 97 ? 1.870 -5.520 0.689 1.00 93.44 97 GLU A N 1
ATOM 788 C CA . GLU A 1 97 ? 2.858 -5.767 -0.350 1.00 93.44 97 GLU A CA 1
ATOM 789 C C . GLU A 1 97 ? 2.170 -6.053 -1.670 1.00 93.44 97 GLU A C 1
ATOM 791 O O . GLU A 1 97 ? 1.277 -6.894 -1.766 1.00 93.44 97 GLU A O 1
ATOM 796 N N . ILE A 1 98 ? 2.625 -5.332 -2.681 1.00 91.62 98 ILE A N 1
ATOM 797 C CA . ILE A 1 98 ? 2.266 -5.495 -4.075 1.00 91.62 98 ILE A CA 1
ATOM 798 C C . ILE A 1 98 ? 3.480 -6.121 -4.742 1.00 91.62 98 ILE A C 1
ATOM 800 O O . ILE A 1 98 ? 4.567 -5.543 -4.683 1.00 91.62 98 ILE A O 1
ATOM 804 N N . ARG A 1 99 ? 3.302 -7.284 -5.363 1.00 87.94 99 ARG A N 1
ATOM 805 C CA . ARG A 1 99 ? 4.343 -7.957 -6.138 1.00 87.94 99 ARG A CA 1
ATOM 806 C C . ARG A 1 99 ? 3.903 -8.159 -7.572 1.00 87.94 99 ARG A C 1
ATOM 808 O O . ARG A 1 99 ? 2.773 -8.557 -7.839 1.00 87.94 99 ARG A O 1
ATOM 815 N N . LEU A 1 100 ? 4.828 -7.934 -8.488 1.00 84.06 100 LEU A N 1
ATOM 816 C CA . LEU A 1 100 ? 4.697 -8.278 -9.889 1.00 84.06 100 LEU A CA 1
ATOM 817 C C . LEU A 1 100 ? 5.298 -9.661 -10.109 1.00 84.06 100 LEU A C 1
ATOM 819 O O . LEU A 1 100 ? 6.512 -9.859 -10.074 1.00 84.06 100 LEU A O 1
ATOM 823 N N . LEU A 1 101 ? 4.428 -10.634 -10.348 1.00 78.81 101 LEU A N 1
ATOM 824 C CA . LEU A 1 101 ? 4.816 -11.992 -10.676 1.00 78.81 101 LEU A CA 1
ATOM 825 C C . LEU A 1 101 ? 4.978 -12.134 -12.188 1.00 78.81 101 LEU A C 1
ATOM 827 O O . LEU A 1 101 ? 4.067 -11.838 -12.965 1.00 78.81 101 LEU A O 1
ATOM 831 N N . SER A 1 102 ? 6.135 -12.647 -12.600 1.00 70.94 102 SER A N 1
ATOM 832 C CA . SER A 1 102 ? 6.321 -13.176 -13.949 1.00 70.94 102 SER A CA 1
ATOM 833 C C . SER A 1 102 ? 5.760 -14.593 -13.970 1.00 70.94 102 SER A C 1
ATOM 835 O O . SER A 1 102 ? 6.190 -15.421 -13.166 1.00 70.94 102 SER A O 1
ATOM 837 N N . ARG A 1 103 ? 4.787 -14.888 -14.840 1.00 61.66 103 ARG A N 1
ATOM 838 C CA . ARG A 1 103 ? 4.226 -16.241 -14.926 1.00 61.66 103 ARG A CA 1
ATOM 839 C C . ARG A 1 103 ? 5.320 -17.205 -15.396 1.00 61.66 103 ARG A C 1
ATOM 841 O O . ARG A 1 103 ? 5.777 -17.127 -16.535 1.00 61.66 103 ARG A O 1
ATOM 848 N N . GLU A 1 104 ? 5.758 -18.084 -14.499 1.00 52.03 104 GLU A N 1
ATOM 849 C CA . GLU A 1 104 ? 6.789 -19.086 -14.766 1.00 52.03 104 GLU A CA 1
ATOM 850 C C . GLU A 1 104 ? 6.393 -19.949 -15.974 1.00 52.03 104 GLU A C 1
ATOM 852 O O . GLU A 1 104 ? 5.292 -20.500 -16.027 1.00 52.03 104 GLU A O 1
ATOM 857 N N . GLY A 1 105 ? 7.285 -20.039 -16.965 1.00 48.28 105 GLY A N 1
ATOM 858 C CA . GLY A 1 105 ? 7.166 -20.992 -18.073 1.00 48.28 105 GLY A CA 1
ATOM 859 C C . GLY A 1 105 ? 7.152 -20.421 -19.490 1.00 48.28 105 GLY A C 1
ATOM 860 O O . GLY A 1 105 ? 7.172 -21.213 -20.425 1.00 48.28 105 GLY A O 1
ATOM 861 N N . SER A 1 106 ? 7.164 -19.101 -19.703 1.00 39.09 106 SER A N 1
ATOM 862 C CA . SER A 1 106 ? 7.205 -18.570 -21.072 1.00 39.09 106 SER A CA 1
ATOM 863 C C . SER A 1 106 ? 8.440 -17.733 -21.367 1.00 39.09 106 SER A C 1
ATOM 865 O O . SER A 1 106 ? 8.438 -16.510 -21.285 1.00 39.09 106 SER A O 1
ATOM 867 N N . ILE A 1 107 ? 9.480 -18.425 -21.832 1.00 51.03 107 ILE A N 1
ATOM 868 C CA . ILE A 1 107 ? 10.613 -17.838 -22.563 1.00 51.03 107 ILE A CA 1
ATOM 869 C C . ILE A 1 107 ? 10.117 -17.169 -23.877 1.00 51.03 107 ILE A C 1
ATOM 871 O O . ILE A 1 107 ? 10.860 -16.426 -24.508 1.00 51.03 107 ILE A 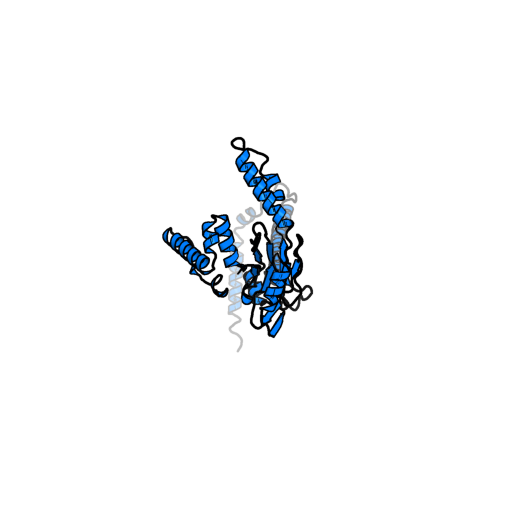O 1
ATOM 875 N N . SER A 1 108 ? 8.847 -17.379 -24.273 1.00 46.19 108 SER A N 1
ATOM 876 C CA . SER A 1 108 ? 8.235 -16.851 -25.504 1.00 46.19 108 SER A CA 1
ATOM 877 C C . SER A 1 108 ? 7.098 -15.831 -25.311 1.00 46.19 108 SER A C 1
ATOM 879 O O . SER A 1 108 ? 6.691 -15.213 -26.289 1.00 46.19 108 SER A O 1
ATOM 881 N N . SER A 1 109 ? 6.617 -15.588 -24.085 1.00 46.41 109 SER A N 1
ATOM 882 C CA . SER A 1 109 ? 5.534 -14.629 -23.804 1.00 46.41 109 SER A CA 1
ATOM 883 C C . SER A 1 109 ? 5.786 -13.856 -22.504 1.00 46.41 109 SER A C 1
ATOM 885 O O . SER A 1 109 ? 5.175 -14.167 -21.479 1.00 46.41 109 SER A O 1
ATOM 887 N N . PRO A 1 110 ? 6.588 -12.775 -22.545 1.00 51.25 110 PRO A N 1
ATOM 888 C CA . PRO A 1 110 ? 6.697 -11.779 -21.467 1.00 51.25 110 PRO A CA 1
ATOM 889 C C . PRO A 1 110 ? 5.385 -11.002 -21.201 1.00 51.25 110 PRO A C 1
ATOM 891 O O . PRO A 1 110 ? 5.358 -10.069 -20.403 1.00 51.25 110 PRO A O 1
ATOM 894 N N . HIS A 1 111 ? 4.288 -11.364 -21.875 1.00 52.28 111 HIS A N 1
ATOM 895 C CA . HIS A 1 111 ? 2.999 -10.672 -21.850 1.00 52.28 111 HIS A CA 1
ATOM 896 C C . HIS A 1 111 ? 2.057 -11.103 -20.713 1.00 52.28 111 HIS A C 1
ATOM 898 O O . HIS A 1 111 ? 0.995 -10.508 -20.560 1.00 52.28 111 HIS A O 1
ATOM 904 N N . LEU A 1 112 ? 2.413 -12.117 -19.915 1.00 58.38 112 LEU A N 1
ATOM 905 C CA . LEU A 1 112 ? 1.605 -12.562 -18.774 1.00 58.38 112 LEU A CA 1
ATOM 906 C C . LEU A 1 112 ? 2.294 -12.218 -17.452 1.00 58.38 112 LEU A C 1
ATOM 908 O O . LEU A 1 112 ? 2.907 -13.069 -16.809 1.00 58.38 112 LEU A O 1
ATOM 912 N N . MET A 1 113 ? 2.171 -10.957 -17.047 1.00 65.69 113 MET A N 1
ATOM 913 C CA . MET A 1 113 ? 2.485 -10.532 -15.685 1.00 65.69 113 MET A CA 1
ATOM 914 C C . MET A 1 113 ? 1.215 -10.549 -14.843 1.00 65.69 113 MET A C 1
ATOM 916 O O . MET A 1 113 ? 0.151 -10.122 -15.293 1.00 65.69 113 MET A O 1
ATOM 920 N N . ALA A 1 114 ? 1.333 -11.059 -13.624 1.00 77.81 114 ALA A N 1
ATOM 921 C CA . ALA A 1 114 ? 0.265 -11.055 -12.640 1.00 77.81 114 ALA A CA 1
ATOM 922 C C . ALA A 1 114 ? 0.649 -10.142 -11.478 1.00 77.81 114 ALA A C 1
ATOM 924 O O . ALA A 1 114 ? 1.819 -10.036 -11.118 1.00 77.81 114 ALA A O 1
ATOM 925 N N . VAL A 1 115 ? -0.345 -9.493 -10.882 1.00 84.94 115 VAL A N 1
ATOM 926 C CA . VAL A 1 115 ? -0.160 -8.755 -9.635 1.00 84.94 115 VAL A CA 1
ATOM 927 C C . VAL A 1 115 ? -0.601 -9.658 -8.498 1.00 84.94 115 VAL A C 1
ATOM 929 O O . VAL A 1 115 ? -1.734 -10.141 -8.470 1.00 84.94 115 VAL A O 1
ATOM 932 N N . GLU A 1 116 ? 0.296 -9.861 -7.550 1.00 88.12 116 GLU A N 1
ATOM 933 C CA . GLU A 1 116 ? 0.002 -10.481 -6.274 1.00 88.12 116 GLU A CA 1
ATOM 934 C C . GLU A 1 116 ? -0.114 -9.379 -5.227 1.00 88.12 116 GLU A C 1
ATOM 936 O O . GLU A 1 116 ? 0.803 -8.577 -5.038 1.00 88.12 116 GLU A O 1
ATOM 941 N N . LEU A 1 117 ? -1.253 -9.331 -4.546 1.00 91.69 117 LEU A N 1
ATOM 942 C CA . LEU A 1 117 ? -1.434 -8.451 -3.408 1.00 91.69 117 LEU A CA 1
ATOM 943 C C . LEU A 1 117 ? -1.422 -9.289 -2.139 1.00 91.69 117 LEU A C 1
ATOM 945 O O . LEU A 1 117 ? -2.087 -10.321 -2.058 1.00 91.69 117 LEU A O 1
ATOM 949 N N . SER A 1 118 ? -0.677 -8.846 -1.135 1.00 93.50 118 SER A N 1
ATOM 950 C CA . SER A 1 118 ? -0.610 -9.547 0.137 1.00 93.50 118 SER A CA 1
ATOM 951 C C . SER A 1 118 ? -0.655 -8.604 1.326 1.00 93.50 118 SER A C 1
ATOM 953 O O . SER A 1 118 ? -0.212 -7.454 1.273 1.00 93.50 118 SER A O 1
ATOM 955 N N . VAL A 1 119 ? -1.221 -9.117 2.413 1.00 94.94 119 VAL A N 1
ATOM 956 C CA . VAL A 1 119 ? -1.375 -8.407 3.677 1.00 94.94 119 VAL A CA 1
ATOM 957 C C . VAL A 1 119 ? -0.998 -9.321 4.832 1.00 94.94 119 VAL A C 1
ATOM 959 O O . VAL A 1 119 ? -1.274 -10.522 4.818 1.00 94.94 119 VAL A O 1
ATOM 962 N N . TRP A 1 120 ? -0.337 -8.766 5.840 1.00 93.44 120 TRP A N 1
ATOM 963 C CA . TRP A 1 120 ? -0.051 -9.473 7.086 1.00 93.44 120 TRP A CA 1
ATOM 964 C C . TRP A 1 120 ? 0.116 -8.503 8.241 1.00 93.44 120 TRP A C 1
ATOM 966 O O . TRP A 1 120 ? 0.391 -7.316 8.053 1.00 93.44 120 TRP A O 1
ATOM 976 N N . ARG A 1 121 ? -0.030 -9.016 9.460 1.00 91.00 121 ARG A N 1
ATOM 977 C CA . ARG A 1 121 ? 0.188 -8.214 10.664 1.00 91.00 121 ARG A CA 1
ATOM 978 C C . ARG A 1 121 ? 1.659 -7.850 10.816 1.00 91.00 121 ARG A C 1
ATOM 980 O O . ARG A 1 121 ? 2.548 -8.656 10.539 1.00 91.00 121 ARG A O 1
ATOM 987 N N . SER A 1 122 ? 1.925 -6.634 11.283 1.00 83.75 122 SER A N 1
ATOM 988 C CA . SER A 1 122 ? 3.290 -6.243 11.624 1.00 83.75 122 SER A CA 1
ATOM 989 C C . SER A 1 122 ? 3.807 -7.058 12.822 1.00 83.75 122 SER A C 1
ATOM 991 O O . SER A 1 122 ? 3.038 -7.324 13.745 1.00 83.75 122 SER A O 1
ATOM 993 N N . PRO A 1 123 ? 5.092 -7.463 12.830 1.00 72.69 123 PRO A N 1
ATOM 994 C CA . PRO A 1 123 ? 5.688 -8.124 13.988 1.00 72.69 123 PRO A CA 1
ATOM 995 C C . PRO A 1 123 ? 5.779 -7.163 15.182 1.00 72.69 123 PRO A C 1
ATOM 997 O O . PRO A 1 123 ? 6.010 -5.959 14.991 1.00 72.69 123 PRO A O 1
ATOM 1000 N N . SER A 1 124 ? 5.624 -7.716 16.391 1.00 65.75 124 SER A N 1
ATOM 1001 C CA . SER A 1 124 ? 5.633 -6.950 17.641 1.00 65.75 124 SER A CA 1
ATOM 1002 C C . SER A 1 124 ? 6.970 -6.255 17.886 1.00 65.75 124 SER A C 1
ATOM 1004 O O . SER A 1 124 ? 8.034 -6.851 17.718 1.00 65.75 124 SER A O 1
ATOM 1006 N N . LEU A 1 125 ? 6.917 -5.011 18.350 1.00 59.09 125 LEU A N 1
ATOM 1007 C CA . LEU A 1 125 ? 8.026 -4.208 18.853 1.00 59.09 125 LEU A CA 1
ATOM 1008 C C . LEU A 1 125 ? 8.797 -4.885 20.001 1.00 59.09 125 LEU A C 1
ATOM 1010 O O . LEU A 1 125 ? 9.980 -4.591 20.165 1.00 59.09 125 LEU A O 1
ATOM 1014 N N . THR A 1 126 ? 8.193 -5.829 20.736 1.00 54.75 126 THR A N 1
ATOM 1015 C CA . THR A 1 126 ? 8.894 -6.654 21.747 1.00 54.75 126 THR A CA 1
ATOM 1016 C C . THR A 1 126 ? 10.102 -7.400 21.166 1.00 54.75 126 THR A C 1
ATOM 1018 O O . THR A 1 126 ? 11.100 -7.571 21.859 1.00 54.75 126 THR A O 1
ATOM 1021 N N . THR A 1 127 ? 10.074 -7.743 19.872 1.00 51.06 127 THR A N 1
ATOM 1022 C CA . THR A 1 127 ? 11.211 -8.360 19.159 1.00 51.06 127 THR A CA 1
ATOM 1023 C C . THR A 1 127 ? 12.311 -7.373 18.744 1.00 51.06 127 THR A C 1
ATOM 1025 O O . THR A 1 127 ? 13.405 -7.799 18.389 1.00 51.06 127 THR A O 1
ATOM 1028 N N . LEU A 1 128 ? 12.045 -6.061 18.782 1.00 46.69 128 LEU A N 1
ATOM 1029 C CA . LEU A 1 128 ? 12.994 -5.001 18.403 1.00 46.69 128 LEU A CA 1
ATOM 1030 C C . LEU A 1 128 ? 13.608 -4.293 19.622 1.00 46.69 128 LEU A C 1
ATOM 1032 O O . LEU A 1 128 ? 14.752 -3.851 19.568 1.00 46.69 128 LEU A O 1
ATOM 1036 N N . LEU A 1 129 ? 12.867 -4.189 20.729 1.00 49.91 129 LEU A N 1
ATOM 1037 C CA . LEU A 1 129 ? 13.344 -3.572 21.975 1.00 49.91 129 LEU A CA 1
ATOM 1038 C C . LEU A 1 129 ? 14.244 -4.504 22.800 1.00 49.91 129 LEU A C 1
ATOM 1040 O O . LEU A 1 129 ? 15.064 -4.015 23.578 1.00 49.91 129 LEU A O 1
ATOM 1044 N N . SER A 1 130 ? 14.170 -5.825 22.588 1.00 45.00 130 SER A N 1
ATOM 1045 C CA . SER A 1 130 ? 15.069 -6.788 23.238 1.00 45.00 130 SER A CA 1
ATOM 1046 C C . SER A 1 130 ? 16.543 -6.603 22.852 1.00 45.00 130 SER A C 1
ATOM 1048 O O . SER A 1 130 ? 17.411 -7.123 23.545 1.00 45.00 130 SER A O 1
ATOM 1050 N N . SER A 1 131 ? 16.850 -5.855 21.782 1.00 46.72 131 SER A N 1
ATOM 1051 C CA . SER A 1 131 ? 18.229 -5.590 21.348 1.00 46.72 131 SER A CA 1
ATOM 1052 C C . SER A 1 131 ? 18.790 -4.219 21.741 1.00 46.72 131 SER A C 1
ATOM 1054 O O . SER A 1 131 ? 19.994 -4.028 21.601 1.00 46.72 131 SER A O 1
ATOM 1056 N N . SER A 1 132 ? 17.980 -3.257 22.211 1.00 46.03 132 SER A N 1
ATOM 1057 C CA . SER A 1 132 ? 18.457 -1.874 22.432 1.00 46.03 132 SER A CA 1
ATOM 1058 C C . SER A 1 132 ? 18.412 -1.369 23.875 1.00 46.03 132 SER A C 1
ATOM 1060 O O . SER A 1 132 ? 19.008 -0.332 24.143 1.00 46.03 132 SER A O 1
ATOM 1062 N N . LEU A 1 133 ? 17.747 -2.058 24.810 1.00 49.78 133 LEU A N 1
ATOM 1063 C CA . LEU A 1 133 ? 17.654 -1.603 26.210 1.00 49.78 133 LEU A CA 1
ATOM 1064 C C . LEU A 1 133 ? 18.658 -2.245 27.181 1.00 49.78 133 LEU A C 1
ATOM 1066 O O . LEU A 1 133 ? 18.578 -2.000 28.379 1.00 49.78 133 LEU A O 1
ATOM 1070 N N . SER A 1 134 ? 19.639 -3.011 26.697 1.00 44.66 134 SER A N 1
ATOM 1071 C CA . SER A 1 134 ? 20.658 -3.594 27.585 1.00 44.66 134 SER A CA 1
ATOM 1072 C C . SER A 1 134 ? 21.622 -2.557 28.172 1.00 44.66 134 SER A C 1
ATOM 1074 O O . SER A 1 134 ? 22.177 -2.805 29.236 1.00 44.66 134 SER A O 1
ATOM 1076 N N . ASN A 1 135 ? 21.855 -1.413 27.518 1.00 46.50 135 ASN A N 1
ATOM 1077 C CA . ASN A 1 135 ? 22.963 -0.539 27.901 1.00 46.50 135 ASN A CA 1
ATOM 1078 C C . ASN A 1 135 ? 22.504 0.923 28.029 1.00 46.50 135 ASN A C 1
ATOM 1080 O O . ASN A 1 135 ? 22.366 1.622 27.030 1.00 46.50 135 ASN A O 1
ATOM 1084 N N . ASN A 1 136 ? 22.370 1.378 29.279 1.00 51.75 136 ASN A N 1
ATOM 1085 C CA . ASN A 1 136 ? 22.385 2.782 29.725 1.00 51.75 136 ASN A CA 1
ATOM 1086 C C . ASN A 1 136 ? 21.072 3.583 29.710 1.00 51.75 136 ASN A C 1
ATOM 1088 O O . ASN A 1 136 ? 20.966 4.574 28.995 1.00 51.75 136 ASN A O 1
ATOM 1092 N N . VAL A 1 137 ? 20.146 3.276 30.626 1.00 43.97 137 VAL A N 1
ATOM 1093 C CA . VAL A 1 137 ? 19.289 4.322 31.221 1.00 43.97 137 VAL A CA 1
ATOM 1094 C C . VAL A 1 137 ? 19.167 4.071 32.726 1.00 43.97 137 VAL A C 1
ATOM 1096 O O . VAL A 1 137 ? 18.315 3.313 33.181 1.00 43.97 137 VAL A O 1
ATOM 1099 N N . TYR A 1 138 ? 20.060 4.699 33.491 1.00 50.03 138 TYR A N 1
ATOM 1100 C CA . TYR A 1 138 ? 19.875 4.957 34.916 1.00 50.03 138 TYR A CA 1
ATOM 1101 C C . TYR A 1 138 ? 19.455 6.426 35.050 1.00 50.03 138 TYR A C 1
ATOM 1103 O O . TYR A 1 138 ? 20.121 7.293 34.495 1.00 50.03 138 TYR A O 1
ATOM 1111 N N . GLU A 1 139 ? 18.365 6.635 35.791 1.00 49.44 139 GLU A N 1
ATOM 1112 C CA . GLU A 1 139 ? 17.753 7.885 36.278 1.00 49.44 139 GLU A CA 1
ATOM 1113 C C . GLU A 1 139 ? 16.390 8.252 35.657 1.00 49.44 139 GLU A C 1
ATOM 1115 O O . GLU A 1 139 ? 16.236 8.492 34.464 1.00 49.44 139 GLU A O 1
ATOM 1120 N N . ASN A 1 140 ? 15.383 8.275 36.546 1.00 52.50 140 ASN A N 1
ATOM 1121 C CA . ASN A 1 140 ? 13.935 8.440 36.340 1.00 52.50 140 ASN A CA 1
ATOM 1122 C C . ASN A 1 140 ? 13.192 7.285 35.634 1.00 52.50 140 ASN A C 1
ATOM 1124 O O . ASN A 1 140 ? 12.441 7.452 34.674 1.00 52.50 140 ASN A O 1
ATOM 1128 N N . SER A 1 141 ? 13.371 6.078 36.171 1.00 57.94 141 SER A N 1
ATOM 1129 C CA . SER A 1 141 ? 12.948 4.809 35.569 1.00 57.94 141 SER A CA 1
ATOM 1130 C C . SER A 1 141 ? 11.447 4.492 35.625 1.00 57.94 141 SER A C 1
ATOM 1132 O O . SER A 1 141 ? 10.989 3.704 34.804 1.00 57.94 141 SER A O 1
ATOM 1134 N N . ASN A 1 142 ? 10.647 5.086 36.519 1.00 64.31 142 ASN A N 1
ATOM 1135 C CA . ASN A 1 142 ? 9.245 4.662 36.682 1.00 64.31 142 ASN A CA 1
ATOM 1136 C C . ASN A 1 142 ? 8.323 5.141 35.550 1.00 64.31 142 ASN A C 1
ATOM 1138 O O . ASN A 1 142 ? 7.539 4.353 35.030 1.00 64.31 142 ASN A O 1
ATOM 1142 N N . SER A 1 143 ? 8.422 6.407 35.133 1.00 67.50 143 SER A N 1
ATOM 1143 C CA . SER A 1 143 ? 7.542 6.974 34.097 1.00 67.50 143 SER A CA 1
ATOM 1144 C C . SER A 1 143 ? 7.864 6.437 32.701 1.00 67.50 143 SER A C 1
ATOM 1146 O O . SER A 1 143 ? 6.955 6.147 31.924 1.00 67.50 143 SER A O 1
ATOM 1148 N N . ILE A 1 144 ? 9.152 6.241 32.396 1.00 71.50 144 ILE A N 1
ATOM 1149 C CA . ILE A 1 144 ? 9.606 5.656 31.128 1.00 71.50 144 ILE A CA 1
ATOM 1150 C C . ILE A 1 144 ? 9.209 4.179 31.058 1.00 71.50 144 ILE A C 1
ATOM 1152 O O . ILE A 1 144 ? 8.644 3.752 30.054 1.00 71.50 144 ILE A O 1
ATOM 1156 N N . LEU A 1 145 ? 9.431 3.407 32.128 1.00 72.75 145 LEU A N 1
ATOM 1157 C CA . LEU A 1 145 ? 9.020 2.004 32.180 1.00 72.75 145 LEU A CA 1
ATOM 1158 C C . LEU A 1 145 ? 7.496 1.859 32.088 1.00 72.75 145 LEU A C 1
ATOM 1160 O O . LEU A 1 145 ? 7.006 0.975 31.392 1.00 72.75 145 LEU A O 1
ATOM 1164 N N . GLN A 1 146 ? 6.736 2.755 32.722 1.00 76.44 146 GLN A N 1
ATOM 1165 C CA . GLN A 1 146 ? 5.278 2.782 32.624 1.00 76.44 146 GLN A CA 1
ATOM 1166 C C . GLN A 1 146 ? 4.804 3.104 31.199 1.00 76.44 146 GLN A C 1
ATOM 1168 O O . GLN A 1 146 ? 3.896 2.441 30.700 1.00 76.44 146 GLN A O 1
ATOM 1173 N N . ALA A 1 147 ? 5.441 4.061 30.517 1.00 69.88 147 ALA A N 1
ATOM 1174 C CA . ALA A 1 147 ? 5.150 4.367 29.118 1.00 69.88 147 ALA A CA 1
ATOM 1175 C C . ALA A 1 147 ? 5.491 3.186 28.194 1.00 69.88 147 ALA A C 1
ATOM 1177 O O . ALA A 1 147 ? 4.684 2.821 27.342 1.00 69.88 147 ALA A O 1
ATOM 1178 N N . ILE A 1 148 ? 6.644 2.540 28.388 1.00 74.75 148 ILE A N 1
ATOM 1179 C CA . ILE A 1 148 ? 7.040 1.343 27.631 1.00 74.75 148 ILE A CA 1
ATOM 1180 C C . ILE A 1 148 ? 6.032 0.210 27.852 1.00 74.75 148 ILE A C 1
ATOM 1182 O O . ILE A 1 148 ? 5.541 -0.361 26.880 1.00 74.75 148 ILE A O 1
ATOM 1186 N N . ASN A 1 149 ? 5.672 -0.079 29.105 1.00 78.25 149 ASN A N 1
ATOM 1187 C CA . ASN A 1 149 ? 4.683 -1.104 29.441 1.00 78.25 149 ASN A CA 1
ATOM 1188 C C . ASN A 1 149 ? 3.319 -0.802 28.818 1.00 78.25 149 ASN A C 1
ATOM 1190 O O . ASN A 1 149 ? 2.663 -1.714 28.326 1.00 78.25 149 ASN A O 1
ATOM 1194 N N . PHE A 1 150 ? 2.913 0.468 28.774 1.00 79.06 150 PHE A N 1
ATOM 1195 C CA . PHE A 1 150 ? 1.697 0.890 28.088 1.00 79.06 150 PHE A CA 1
ATOM 1196 C C . PHE A 1 150 ? 1.753 0.601 26.581 1.00 79.06 150 PHE A C 1
ATOM 1198 O O . PHE A 1 150 ? 0.809 0.035 26.038 1.00 79.06 150 PHE A O 1
ATOM 1205 N N . PHE A 1 151 ? 2.860 0.915 25.900 1.00 72.56 151 PHE A N 1
ATOM 1206 C CA . PHE A 1 151 ? 3.012 0.594 24.476 1.00 72.56 151 PHE A CA 1
ATOM 1207 C C . PHE A 1 151 ? 3.053 -0.914 24.207 1.00 72.56 151 PHE A C 1
ATOM 1209 O O . PHE A 1 151 ? 2.455 -1.369 23.233 1.00 72.56 151 PHE A O 1
ATOM 1216 N N . ILE A 1 152 ? 3.714 -1.688 25.073 1.00 76.38 152 ILE A N 1
ATOM 1217 C CA . ILE A 1 152 ? 3.726 -3.156 24.997 1.00 76.38 152 ILE A CA 1
ATOM 1218 C C . ILE A 1 152 ? 2.308 -3.702 25.178 1.00 76.38 152 ILE A C 1
ATOM 1220 O O . ILE A 1 152 ? 1.867 -4.532 24.386 1.00 76.38 152 ILE A O 1
ATOM 1224 N N . GLN A 1 153 ? 1.579 -3.213 26.182 1.00 79.25 153 GLN A N 1
ATOM 1225 C CA . GLN A 1 153 ? 0.200 -3.609 26.443 1.00 79.25 153 GLN A CA 1
ATOM 1226 C C . GLN A 1 153 ? -0.698 -3.291 25.245 1.00 79.25 153 GLN A C 1
ATOM 1228 O O . GLN A 1 153 ? -1.391 -4.178 24.758 1.00 79.25 153 GLN A O 1
ATOM 1233 N N . LEU A 1 154 ? -0.614 -2.073 24.703 1.00 79.12 154 LEU A N 1
ATOM 1234 C CA . LEU A 1 154 ? -1.362 -1.672 23.511 1.00 79.12 154 LEU A CA 1
ATOM 1235 C C . LEU A 1 154 ? -1.071 -2.563 22.302 1.00 79.12 154 LEU A C 1
ATOM 1237 O O . LEU A 1 154 ? -1.980 -2.885 21.542 1.00 79.12 154 LEU A O 1
ATOM 1241 N N . GLU A 1 155 ? 0.187 -2.949 22.090 1.00 75.50 155 GLU A N 1
ATOM 1242 C CA . GLU A 1 155 ? 0.548 -3.815 20.971 1.00 75.50 155 GLU A CA 1
ATOM 1243 C C . GLU A 1 155 ? 0.074 -5.257 21.184 1.00 75.50 155 GLU A C 1
ATOM 1245 O O . GLU A 1 155 ? -0.412 -5.881 20.242 1.00 75.50 155 GLU A O 1
ATOM 1250 N N . ASN A 1 156 ? 0.148 -5.776 22.410 1.00 79.19 156 ASN A N 1
ATOM 1251 C CA . ASN A 1 156 ? -0.389 -7.092 22.757 1.00 79.19 156 ASN A CA 1
ATOM 1252 C C . ASN A 1 156 ? -1.914 -7.139 22.601 1.00 79.19 156 ASN A C 1
ATOM 1254 O O . ASN A 1 156 ? -2.449 -8.059 21.979 1.00 79.19 156 ASN A O 1
ATOM 1258 N N . ASP A 1 157 ? -2.612 -6.116 23.090 1.00 80.25 157 ASP A N 1
ATOM 1259 C CA . ASP A 1 157 ? -4.058 -5.971 22.923 1.00 80.25 157 ASP A CA 1
ATOM 1260 C C . ASP A 1 157 ? -4.416 -5.868 21.436 1.00 80.25 157 ASP A C 1
ATOM 1262 O O . ASP A 1 157 ? -5.361 -6.502 20.954 1.00 80.25 157 ASP A O 1
ATOM 1266 N N . ALA A 1 158 ? -3.599 -5.150 20.664 1.00 80.44 158 ALA A N 1
ATOM 1267 C CA . ALA A 1 158 ? -3.747 -5.097 19.226 1.00 80.44 158 ALA A CA 1
ATOM 1268 C C . ALA A 1 158 ? -3.486 -6.451 18.558 1.00 80.44 158 ALA A C 1
ATOM 1270 O O . ALA A 1 158 ? -4.227 -6.795 17.645 1.00 80.44 158 ALA A O 1
ATOM 1271 N N . LEU A 1 159 ? -2.500 -7.250 18.968 1.00 80.25 159 LEU A N 1
ATOM 1272 C CA . LEU A 1 159 ? -2.270 -8.596 18.420 1.00 80.25 159 LEU A CA 1
ATOM 1273 C C . LEU A 1 159 ? -3.448 -9.540 18.668 1.00 80.25 159 LEU A C 1
ATOM 1275 O O . LEU A 1 159 ? -3.768 -10.343 17.792 1.00 80.25 159 LEU A O 1
ATOM 1279 N N . ASN A 1 160 ? -4.111 -9.397 19.815 1.00 83.56 160 ASN A N 1
ATOM 1280 C CA . ASN A 1 160 ? -5.312 -10.156 20.158 1.00 83.56 160 ASN A CA 1
ATOM 1281 C C . ASN A 1 160 ? -6.554 -9.690 19.381 1.00 83.56 160 ASN A C 1
ATOM 1283 O O . ASN A 1 160 ? -7.531 -10.432 19.274 1.00 83.56 160 ASN A O 1
ATOM 1287 N N . SER A 1 161 ? -6.532 -8.484 18.802 1.00 87.94 161 SER A N 1
ATOM 1288 C CA . SER A 1 161 ? -7.624 -8.014 17.948 1.00 87.94 161 SER A CA 1
ATOM 1289 C C . SER A 1 161 ? -7.660 -8.770 16.616 1.00 87.94 161 SER A C 1
ATOM 1291 O O . SER A 1 161 ? -6.663 -8.862 15.892 1.00 87.94 161 SER A O 1
ATOM 1293 N N . SER A 1 162 ? -8.834 -9.274 16.238 1.00 91.94 162 SER A N 1
ATOM 1294 C CA . SER A 1 162 ? -9.045 -9.838 14.906 1.00 91.94 162 SER A CA 1
ATOM 1295 C C . SER A 1 162 ? -8.891 -8.759 13.834 1.00 91.94 162 SER A C 1
ATOM 1297 O O . SER A 1 162 ? -9.345 -7.634 14.013 1.00 91.94 162 SER A O 1
ATOM 1299 N N . LEU A 1 163 ? -8.264 -9.102 12.711 1.00 93.75 163 LEU A N 1
ATOM 1300 C CA . LEU A 1 163 ? -8.154 -8.236 11.539 1.00 93.75 163 LEU A CA 1
ATOM 1301 C C . LEU A 1 163 ? -8.629 -9.020 10.329 1.00 93.75 163 LEU A C 1
ATOM 1303 O O . LEU A 1 163 ? -8.118 -10.103 10.074 1.00 93.75 163 LEU A O 1
ATOM 1307 N N . TYR A 1 164 ? -9.577 -8.475 9.587 1.00 95.50 164 TYR A N 1
ATOM 1308 C CA . TYR A 1 164 ? -10.137 -9.085 8.391 1.00 95.50 164 TYR A CA 1
ATOM 1309 C C . TYR A 1 164 ? -9.795 -8.249 7.167 1.00 95.50 164 TYR A C 1
ATOM 1311 O O . TYR A 1 164 ? -9.668 -7.030 7.269 1.00 95.50 164 TYR A O 1
ATOM 1319 N N . VAL A 1 165 ? -9.670 -8.906 6.018 1.00 96.00 165 VAL A N 1
ATOM 1320 C CA . VAL A 1 165 ? -9.471 -8.270 4.715 1.00 96.00 165 VAL A CA 1
ATOM 1321 C C . VAL A 1 165 ? -10.458 -8.824 3.697 1.00 96.00 165 VAL A C 1
ATOM 1323 O O . VAL A 1 165 ? -10.766 -10.016 3.710 1.00 96.00 165 VAL A O 1
ATOM 1326 N N . CYS A 1 166 ? -10.926 -7.981 2.785 1.00 95.00 166 CYS A N 1
ATOM 1327 C CA . CYS A 1 166 ? -11.624 -8.417 1.584 1.00 95.00 166 CYS A CA 1
ATOM 1328 C C . CYS A 1 166 ? -11.188 -7.599 0.356 1.00 95.00 166 CYS A C 1
ATOM 1330 O O . CYS A 1 166 ? -10.878 -6.412 0.487 1.00 95.00 166 CYS A O 1
ATOM 1332 N N . PRO A 1 167 ? -11.136 -8.225 -0.832 1.00 94.69 167 PRO A N 1
ATOM 1333 C CA . PRO A 1 167 ? -10.807 -7.554 -2.088 1.00 94.69 167 PRO A CA 1
ATOM 1334 C C . PRO A 1 167 ? -11.984 -6.720 -2.619 1.00 94.69 167 PRO A C 1
ATOM 1336 O O . PRO A 1 167 ? -13.089 -6.843 -2.104 1.00 94.69 167 PRO A O 1
ATOM 1339 N N . ALA A 1 168 ? -11.738 -5.903 -3.647 1.00 92.94 168 ALA A N 1
ATOM 1340 C CA . ALA A 1 168 ? -12.667 -5.041 -4.396 1.00 92.94 168 ALA A CA 1
ATOM 1341 C C . ALA A 1 168 ? -14.172 -5.235 -4.142 1.00 92.94 168 ALA A C 1
ATOM 1343 O O . ALA A 1 168 ? -14.727 -6.320 -4.322 1.00 92.94 168 ALA A O 1
ATOM 1344 N N . ALA A 1 169 ? -14.846 -4.156 -3.740 1.00 92.38 169 ALA A N 1
ATOM 1345 C CA . ALA A 1 169 ? -16.249 -4.136 -3.319 1.00 92.38 169 ALA A CA 1
ATOM 1346 C C . ALA A 1 169 ? -16.629 -5.178 -2.241 1.00 92.38 169 ALA A C 1
ATOM 1348 O O . ALA A 1 169 ? -17.808 -5.388 -1.967 1.00 92.38 169 ALA A O 1
ATOM 1349 N N . CYS A 1 170 ? -15.637 -5.828 -1.624 1.00 93.56 170 CYS A N 1
ATOM 1350 C CA . CYS A 1 170 ? -15.797 -6.897 -0.648 1.00 93.56 170 CYS A CA 1
ATOM 1351 C C . CYS A 1 170 ? -16.741 -8.007 -1.159 1.00 93.56 170 CYS A C 1
ATOM 1353 O O . CYS A 1 170 ? -17.607 -8.494 -0.432 1.00 93.56 170 CYS A O 1
ATOM 1355 N N . TYR A 1 171 ? -16.591 -8.379 -2.442 1.00 92.25 171 TYR A N 1
ATOM 1356 C CA . TYR A 1 171 ? -17.465 -9.354 -3.111 1.00 92.25 171 TYR A CA 1
ATOM 1357 C C . TYR A 1 171 ? -17.345 -10.769 -2.522 1.00 92.25 171 TYR A C 1
ATOM 1359 O O . TYR A 1 171 ? -18.293 -11.552 -2.573 1.00 92.25 171 TYR A O 1
ATOM 1367 N N . SER A 1 172 ? -16.174 -11.104 -1.976 1.00 91.56 172 SER A N 1
ATOM 1368 C CA . SER A 1 172 ? -15.907 -12.363 -1.284 1.00 91.56 172 SER A CA 1
ATOM 1369 C C . SER A 1 172 ? -15.980 -12.182 0.231 1.00 91.56 172 SER A C 1
ATOM 1371 O O . SER A 1 172 ? -15.736 -11.093 0.752 1.00 91.56 172 SER A O 1
ATOM 1373 N N . ALA A 1 173 ? -16.244 -13.272 0.955 1.00 91.62 173 ALA A N 1
ATOM 1374 C CA . ALA A 1 173 ? -16.242 -13.256 2.415 1.00 91.62 173 ALA A CA 1
ATOM 1375 C C . ALA A 1 173 ? -14.896 -12.732 2.970 1.00 91.62 173 ALA A C 1
ATOM 1377 O O . ALA A 1 173 ? -13.844 -13.152 2.475 1.00 91.62 173 ALA A O 1
ATOM 1378 N N . PRO A 1 174 ? -14.904 -11.841 3.983 1.00 95.12 174 PRO A N 1
ATOM 1379 C CA . PRO A 1 174 ? -13.672 -11.350 4.584 1.00 95.12 174 PRO A CA 1
ATOM 1380 C C . PRO A 1 174 ? -12.848 -12.471 5.219 1.00 95.12 174 PRO A C 1
ATOM 1382 O O . PRO A 1 174 ? -13.380 -13.349 5.900 1.00 95.12 174 PRO A O 1
ATOM 1385 N N . VAL A 1 175 ? -11.535 -12.414 5.023 1.00 95.38 175 VAL A N 1
ATOM 1386 C CA . VAL A 1 175 ? -10.576 -13.422 5.484 1.00 95.38 175 VAL A CA 1
ATOM 1387 C C . VAL A 1 175 ? -9.757 -12.862 6.642 1.00 95.38 175 VAL A C 1
ATOM 1389 O O . VAL A 1 175 ? -9.335 -11.709 6.607 1.00 95.38 175 VAL A O 1
ATOM 1392 N N . LEU A 1 176 ? -9.518 -13.677 7.672 1.00 94.81 176 LEU A N 1
ATOM 1393 C CA . LEU A 1 176 ? -8.706 -13.291 8.826 1.00 94.81 176 LEU A CA 1
ATOM 1394 C C . LEU A 1 176 ? -7.222 -13.150 8.441 1.00 94.81 176 LEU A C 1
ATOM 1396 O O . LEU A 1 176 ? -6.595 -14.093 7.954 1.00 94.81 176 LEU A O 1
ATOM 1400 N N . VAL A 1 177 ? -6.646 -11.989 8.733 1.00 94.44 177 VAL A N 1
ATOM 1401 C CA . VAL A 1 177 ? -5.234 -11.659 8.543 1.00 94.44 177 VAL A CA 1
ATOM 1402 C C . VAL A 1 177 ? -4.415 -12.187 9.719 1.00 94.44 177 VAL A C 1
ATOM 1404 O O . VAL A 1 177 ? -4.647 -11.837 10.879 1.00 94.44 177 VAL A O 1
ATOM 1407 N N . LYS A 1 178 ? -3.415 -13.011 9.403 1.00 91.06 178 LYS A N 1
ATOM 1408 C CA . LYS A 1 178 ? -2.470 -13.594 10.365 1.00 91.06 178 LYS A CA 1
ATOM 1409 C C . LYS A 1 178 ? -1.121 -12.860 10.326 1.00 91.06 178 LYS A C 1
ATOM 1411 O O . LYS A 1 178 ? -0.953 -11.849 9.643 1.00 91.06 178 LYS A O 1
ATOM 1416 N N . THR A 1 179 ? -0.147 -13.357 11.083 1.00 88.31 179 THR A N 1
ATOM 1417 C CA . THR A 1 179 ? 1.254 -12.900 11.031 1.00 88.31 179 THR A CA 1
ATOM 1418 C C . THR A 1 179 ? 1.969 -13.346 9.754 1.00 88.31 179 THR A C 1
ATOM 1420 O O . THR A 1 179 ? 2.895 -12.680 9.298 1.00 88.31 179 THR A O 1
ATOM 1423 N N . THR A 1 180 ? 1.524 -14.451 9.153 1.00 90.44 180 THR A N 1
ATOM 1424 C CA . THR A 1 180 ? 1.980 -14.929 7.844 1.00 90.44 180 THR A CA 1
ATOM 1425 C C . THR A 1 180 ? 1.327 -14.138 6.716 1.00 90.44 180 THR A C 1
ATOM 1427 O O . THR A 1 180 ? 0.180 -13.707 6.845 1.00 90.44 180 THR A O 1
ATOM 1430 N N . ARG A 1 181 ? 2.031 -14.008 5.586 1.00 92.75 181 ARG A N 1
ATOM 1431 C CA . ARG A 1 181 ? 1.500 -13.366 4.378 1.00 92.75 181 ARG A CA 1
ATOM 1432 C C . ARG A 1 181 ? 0.232 -14.061 3.909 1.00 92.75 181 ARG A C 1
ATOM 1434 O O . ARG A 1 181 ? 0.256 -15.245 3.587 1.00 92.75 181 ARG A O 1
ATOM 1441 N N . LEU A 1 182 ? -0.860 -13.308 3.884 1.00 94.75 182 LEU A N 1
ATOM 1442 C CA . LEU A 1 182 ? -2.099 -13.709 3.247 1.00 94.75 182 LEU A CA 1
ATOM 1443 C C . LEU A 1 182 ? -2.119 -13.117 1.843 1.00 94.75 182 LEU A C 1
ATOM 1445 O O . LEU A 1 182 ? -2.070 -11.897 1.691 1.00 94.75 182 LEU A O 1
ATOM 1449 N N . VAL A 1 183 ? -2.197 -13.983 0.840 1.00 93.88 183 VAL A N 1
ATOM 1450 C CA . VAL A 1 183 ? -2.343 -13.581 -0.559 1.00 93.88 183 VAL A CA 1
ATOM 1451 C C . VAL A 1 183 ? -3.817 -13.333 -0.849 1.00 93.88 183 VAL A C 1
ATOM 1453 O O . VAL A 1 183 ? -4.670 -14.163 -0.535 1.00 93.88 183 VAL A O 1
ATOM 1456 N N . VAL A 1 184 ? -4.110 -12.184 -1.444 1.00 92.44 184 VAL A N 1
ATOM 1457 C CA . VAL A 1 184 ? -5.457 -11.735 -1.789 1.00 92.44 184 VAL A CA 1
ATOM 1458 C C . VAL A 1 184 ? -5.523 -11.560 -3.310 1.00 92.44 184 VAL A C 1
ATOM 1460 O O . VAL A 1 184 ? -4.613 -10.970 -3.898 1.00 92.44 184 VAL A O 1
ATOM 1463 N N . PRO A 1 185 ? -6.577 -12.060 -3.979 1.00 90.69 185 PRO A N 1
ATOM 1464 C CA . PRO A 1 185 ? -6.680 -11.962 -5.429 1.00 90.69 185 PRO A CA 1
ATOM 1465 C C . PRO A 1 185 ? -6.786 -10.501 -5.883 1.00 90.69 185 PRO A C 1
ATOM 1467 O O . PRO A 1 185 ? -7.623 -9.742 -5.387 1.00 90.69 185 PRO A O 1
ATOM 1470 N N . PHE A 1 186 ? -5.976 -10.120 -6.875 1.00 91.38 186 PHE A N 1
ATOM 1471 C CA . PHE A 1 186 ? -6.059 -8.797 -7.486 1.00 91.38 186 PHE A CA 1
ATOM 1472 C C . PHE A 1 186 ? -7.302 -8.693 -8.372 1.00 91.38 186 PHE A C 1
ATOM 1474 O O . PHE A 1 186 ? -7.367 -9.257 -9.466 1.00 91.38 186 PHE A O 1
ATOM 1481 N N . THR A 1 187 ? -8.307 -7.973 -7.885 1.00 92.50 187 THR A N 1
ATOM 1482 C CA . THR A 1 187 ? -9.591 -7.779 -8.564 1.00 92.50 187 THR A CA 1
ATOM 1483 C C . THR A 1 187 ? -9.982 -6.311 -8.531 1.00 92.50 187 THR A C 1
ATOM 1485 O O . THR A 1 187 ? -9.551 -5.567 -7.653 1.00 92.50 187 THR A O 1
ATOM 1488 N N . VAL A 1 188 ? -10.780 -5.899 -9.512 1.00 93.25 188 VAL A N 1
ATOM 1489 C CA . VAL A 1 188 ? -11.317 -4.542 -9.647 1.00 93.25 188 VAL A CA 1
ATOM 1490 C C . VAL A 1 188 ? -12.817 -4.617 -9.910 1.00 93.25 188 VAL A C 1
ATOM 1492 O O . VAL A 1 188 ? -13.294 -5.531 -10.590 1.00 93.25 188 VAL A O 1
ATOM 1495 N N . SER A 1 189 ? -13.570 -3.667 -9.366 1.00 94.06 189 SER A N 1
ATOM 1496 C CA . SER A 1 189 ? -15.015 -3.565 -9.565 1.00 94.06 189 SER A CA 1
ATOM 1497 C C . SER A 1 189 ? -15.369 -2.548 -10.650 1.00 94.06 189 SER A C 1
ATOM 1499 O O . SER A 1 189 ? -14.582 -1.663 -10.982 1.00 94.0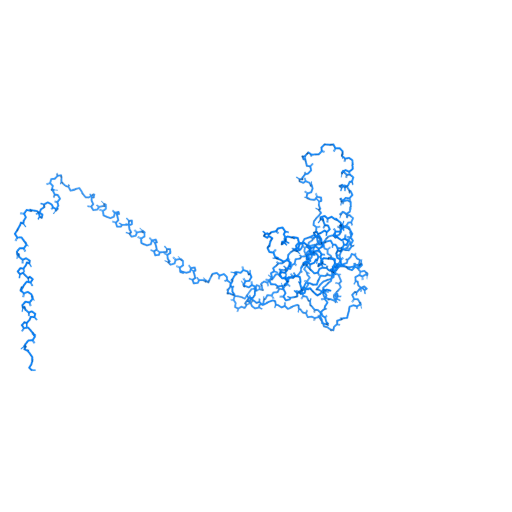6 189 SER A O 1
ATOM 1501 N N . ILE A 1 190 ? -16.581 -2.656 -11.192 1.00 92.88 190 ILE A N 1
ATOM 1502 C CA . ILE A 1 190 ? -17.168 -1.669 -12.105 1.00 92.88 190 ILE A CA 1
ATOM 1503 C C . ILE A 1 190 ? -18.524 -1.231 -11.524 1.00 92.88 190 ILE A C 1
ATOM 1505 O O . ILE A 1 190 ? -19.413 -2.083 -11.442 1.00 92.88 190 ILE A O 1
ATOM 1509 N N . PRO A 1 191 ? -18.719 0.047 -11.129 1.00 93.19 191 PRO A N 1
ATOM 1510 C CA . PRO A 1 191 ? -17.719 1.126 -11.083 1.00 93.19 191 PRO A CA 1
ATOM 1511 C C . PRO A 1 191 ? -16.547 0.823 -10.122 1.00 93.19 191 PRO A C 1
ATOM 1513 O O . PRO A 1 191 ? -16.688 -0.041 -9.247 1.00 93.19 191 PRO A O 1
ATOM 1516 N N . PRO A 1 192 ? -15.389 1.492 -10.292 1.00 90.06 192 PRO A N 1
ATOM 1517 C CA . PRO A 1 192 ? -14.206 1.238 -9.476 1.00 90.06 192 PRO A CA 1
ATOM 1518 C C . PRO A 1 192 ? -14.449 1.611 -8.010 1.00 90.06 192 PRO A C 1
ATOM 1520 O O . PRO A 1 192 ? -14.889 2.714 -7.695 1.00 90.06 192 PRO A O 1
ATOM 1523 N N . THR A 1 193 ? -14.157 0.664 -7.124 1.00 93.00 193 THR A N 1
ATOM 1524 C CA . THR A 1 193 ? -14.028 0.851 -5.676 1.00 93.00 193 THR A CA 1
ATOM 1525 C C . THR A 1 193 ? -12.577 0.607 -5.269 1.00 93.00 193 THR A C 1
ATOM 1527 O O . THR A 1 193 ? -11.789 0.122 -6.083 1.00 93.00 193 THR A O 1
ATOM 1530 N N . ALA A 1 194 ? -12.252 0.813 -3.991 1.00 93.19 194 ALA A N 1
ATOM 1531 C CA . ALA A 1 194 ? -10.939 0.465 -3.460 1.00 93.19 194 ALA A CA 1
ATOM 1532 C C . ALA A 1 194 ? -10.573 -1.003 -3.746 1.00 93.19 194 ALA A C 1
ATOM 1534 O O . ALA A 1 194 ? -11.439 -1.886 -3.753 1.00 93.19 194 ALA A O 1
ATOM 1535 N N . LEU A 1 195 ? -9.280 -1.263 -3.948 1.00 93.12 195 LEU A N 1
ATOM 1536 C CA . LEU A 1 195 ? -8.735 -2.588 -4.251 1.00 93.12 195 LEU A CA 1
ATOM 1537 C C . LEU A 1 195 ? -8.926 -3.572 -3.098 1.00 93.12 195 LEU A C 1
ATOM 1539 O O . LEU A 1 195 ? -9.124 -4.766 -3.331 1.00 93.12 195 LEU A O 1
ATOM 1543 N N . MET A 1 196 ? -8.852 -3.081 -1.860 1.00 94.19 196 MET A N 1
ATOM 1544 C CA . MET A 1 196 ? -9.103 -3.869 -0.655 1.00 94.19 196 MET A CA 1
ATOM 1545 C C . MET A 1 196 ? -9.685 -3.036 0.475 1.00 94.19 196 MET A C 1
ATOM 1547 O O . MET A 1 196 ? -9.427 -1.838 0.581 1.00 94.19 196 MET A O 1
ATOM 1551 N N . TYR A 1 197 ? -10.373 -3.722 1.380 1.00 95.25 197 TYR A N 1
ATOM 1552 C CA . TYR A 1 197 ? -10.870 -3.183 2.637 1.00 95.25 197 TYR A CA 1
ATOM 1553 C C . TYR A 1 197 ? -10.378 -4.033 3.798 1.00 95.25 197 TYR A C 1
ATOM 1555 O O . TYR A 1 197 ? -10.338 -5.261 3.696 1.00 95.25 197 TYR A O 1
ATOM 1563 N N . LEU A 1 198 ? -9.997 -3.388 4.898 1.00 95.25 198 LEU A N 1
ATOM 1564 C CA . LEU A 1 198 ? -9.588 -4.064 6.119 1.00 95.25 198 LEU A CA 1
ATOM 1565 C C . LEU A 1 198 ? -10.362 -3.509 7.302 1.00 95.25 198 LEU A C 1
ATOM 1567 O O . LEU A 1 198 ? -10.506 -2.299 7.443 1.00 95.25 198 LEU A O 1
ATOM 1571 N N . GLY A 1 199 ? -10.805 -4.395 8.183 1.00 94.19 199 GLY A N 1
ATOM 1572 C CA . GLY A 1 199 ? -11.572 -4.034 9.368 1.00 94.19 199 GLY A CA 1
ATOM 1573 C C . GLY A 1 199 ? -11.214 -4.929 10.540 1.00 94.19 199 GLY A C 1
ATOM 1574 O O . GLY A 1 199 ? -10.800 -6.074 10.365 1.00 94.19 199 GLY A O 1
ATOM 1575 N N . THR A 1 200 ? -11.363 -4.410 11.752 1.00 92.69 200 THR A N 1
ATOM 1576 C CA . THR A 1 200 ? -11.134 -5.199 12.974 1.00 92.69 200 THR A CA 1
ATOM 1577 C C . THR A 1 200 ? -12.381 -5.960 13.425 1.00 92.69 200 THR A C 1
ATOM 1579 O O . THR A 1 200 ? -12.288 -6.928 14.179 1.00 92.69 200 THR A O 1
ATOM 1582 N N . GLU A 1 201 ? -13.548 -5.563 12.916 1.00 92.44 201 GLU A N 1
ATOM 1583 C CA . GLU A 1 201 ? -14.840 -6.185 13.183 1.00 92.44 201 GLU A CA 1
ATOM 1584 C C . GLU A 1 201 ? -15.444 -6.733 11.893 1.00 92.44 201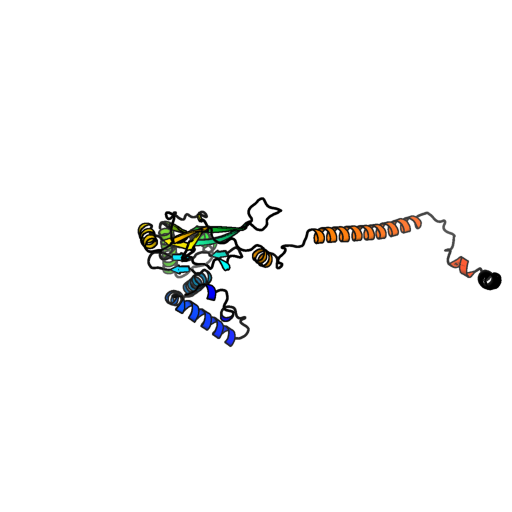 GLU A C 1
ATOM 1586 O O . GLU A 1 201 ? -15.679 -6.007 10.928 1.00 92.44 201 GLU A O 1
ATOM 1591 N N . LEU A 1 202 ? -15.708 -8.041 11.887 1.00 93.19 202 LEU A N 1
ATOM 1592 C CA . LEU A 1 202 ? -16.283 -8.732 10.734 1.00 93.19 202 LEU A CA 1
ATOM 1593 C C . LEU A 1 202 ? -17.691 -8.215 10.397 1.00 93.19 202 LEU A C 1
ATOM 1595 O O . LEU A 1 202 ? -18.035 -8.099 9.223 1.00 93.19 202 LEU A O 1
ATOM 1599 N N . GLY A 1 203 ? -18.499 -7.928 11.424 1.00 92.31 203 GLY A N 1
ATOM 1600 C CA . GLY A 1 203 ? -19.879 -7.463 11.272 1.00 92.31 203 GLY A CA 1
ATOM 1601 C C . GLY A 1 203 ? -19.962 -6.104 10.584 1.00 92.31 203 GLY A C 1
ATOM 1602 O O . GLY A 1 203 ? -20.658 -5.979 9.579 1.00 92.31 203 GLY A O 1
ATOM 1603 N N . GLU A 1 204 ? -19.194 -5.128 11.069 1.00 91.88 204 GLU A N 1
ATOM 1604 C CA . GLU A 1 204 ? -19.151 -3.779 10.497 1.00 91.88 204 GLU A CA 1
ATOM 1605 C C . GLU A 1 204 ? -18.602 -3.791 9.066 1.00 91.88 204 GLU A C 1
ATOM 1607 O O . GLU A 1 204 ? -19.250 -3.279 8.155 1.00 91.88 204 GLU A O 1
ATOM 1612 N N . LEU A 1 205 ? -17.510 -4.524 8.812 1.00 91.75 205 LEU A N 1
ATOM 1613 C CA . LEU A 1 205 ? -16.956 -4.656 7.461 1.00 91.75 205 LEU A CA 1
ATOM 1614 C C . LEU A 1 205 ? -17.959 -5.292 6.477 1.00 91.75 205 LEU A C 1
ATOM 1616 O O . LEU A 1 205 ? -18.071 -4.861 5.329 1.00 91.75 205 LEU A O 1
ATOM 1620 N N . LYS A 1 206 ? -18.723 -6.299 6.924 1.00 92.50 206 LYS A N 1
ATOM 1621 C CA . LYS A 1 206 ? -19.773 -6.951 6.121 1.00 92.50 206 LYS A CA 1
ATOM 1622 C C . LYS A 1 206 ? -20.999 -6.058 5.922 1.00 92.50 206 LYS A C 1
ATOM 1624 O O . LYS A 1 206 ? -21.661 -6.135 4.894 1.00 92.50 206 LYS A O 1
ATOM 1629 N N . LYS A 1 207 ? -21.330 -5.217 6.895 1.00 92.81 207 LYS A N 1
ATOM 1630 C CA . LYS A 1 207 ? -22.395 -4.222 6.757 1.00 92.81 207 LYS A CA 1
ATOM 1631 C C . LYS A 1 207 ? -21.985 -3.140 5.762 1.00 92.81 207 LYS A C 1
ATOM 1633 O O . LYS A 1 207 ? -22.773 -2.784 4.892 1.00 92.81 207 LYS A O 1
ATOM 1638 N N . TYR A 1 208 ? -20.742 -2.669 5.839 1.00 90.25 208 TYR A N 1
ATOM 1639 C CA . TYR A 1 208 ? -20.190 -1.713 4.890 1.00 90.25 208 TYR A CA 1
ATOM 1640 C C . TYR A 1 208 ? -20.161 -2.282 3.467 1.00 90.25 208 TYR A C 1
ATOM 1642 O O . TYR A 1 208 ? -20.573 -1.592 2.534 1.00 90.25 208 TYR A O 1
ATOM 1650 N N . SER A 1 209 ? -19.787 -3.555 3.286 1.00 88.75 209 SER A N 1
ATOM 1651 C CA . SER A 1 209 ? -19.779 -4.177 1.955 1.00 88.75 209 SER A CA 1
ATOM 1652 C C . SER A 1 209 ? -21.140 -4.172 1.266 1.00 88.75 209 SER A C 1
ATOM 1654 O O . SER A 1 209 ? -21.214 -3.970 0.059 1.00 88.75 209 SER A O 1
ATOM 1656 N N . GLN A 1 210 ? -22.229 -4.312 2.024 1.00 90.38 210 GLN A N 1
ATOM 1657 C CA . GLN A 1 210 ? -23.593 -4.250 1.491 1.00 90.38 210 GLN A CA 1
ATOM 1658 C C . GLN A 1 210 ? -23.978 -2.855 0.978 1.00 90.38 210 GLN A C 1
ATOM 1660 O O . GLN A 1 210 ? -24.920 -2.729 0.198 1.00 90.38 210 GLN A O 1
ATOM 1665 N N . THR A 1 211 ? -23.266 -1.805 1.400 1.00 92.12 211 THR A N 1
ATOM 1666 C CA . THR A 1 211 ? -23.492 -0.438 0.907 1.00 92.12 211 THR A CA 1
ATOM 1667 C C . THR A 1 211 ? -22.797 -0.170 -0.432 1.00 92.12 211 THR A C 1
ATOM 1669 O O . THR A 1 211 ? -23.175 0.762 -1.145 1.00 92.12 211 THR A O 1
ATOM 1672 N N . LEU A 1 212 ? -21.811 -0.996 -0.804 1.00 90.44 212 LEU A N 1
ATOM 1673 C CA . LEU A 1 212 ? -21.041 -0.845 -2.034 1.00 90.44 212 LEU A CA 1
ATOM 1674 C C . LEU A 1 212 ? -21.839 -1.371 -3.230 1.00 90.44 212 LEU A C 1
ATOM 1676 O O . LEU A 1 212 ? -22.224 -2.537 -3.292 1.00 90.44 212 LEU A O 1
ATOM 1680 N N . ARG A 1 213 ? -22.063 -0.506 -4.221 1.00 91.38 213 ARG A N 1
ATOM 1681 C CA . ARG A 1 213 ? -22.726 -0.878 -5.475 1.00 91.38 213 ARG A CA 1
ATOM 1682 C C . ARG A 1 213 ? -21.682 -1.203 -6.532 1.00 91.38 213 ARG A C 1
ATOM 1684 O O . ARG A 1 213 ? -20.910 -0.334 -6.926 1.00 91.38 213 ARG A O 1
ATOM 1691 N N . TYR A 1 214 ? -21.706 -2.434 -7.026 1.00 93.38 214 TYR A N 1
ATOM 1692 C CA . TYR A 1 214 ? -20.914 -2.864 -8.172 1.00 93.38 214 TYR A CA 1
ATOM 1693 C C . TYR A 1 214 ? -21.765 -3.723 -9.107 1.00 93.38 214 TYR A C 1
ATOM 1695 O O . TYR A 1 214 ? -22.700 -4.396 -8.684 1.00 93.38 214 TYR A O 1
ATOM 1703 N N . VAL A 1 215 ? -21.442 -3.672 -10.394 1.00 93.88 215 VAL A N 1
ATOM 1704 C CA . VAL A 1 215 ? -22.114 -4.433 -11.455 1.00 93.88 215 VAL A CA 1
ATOM 1705 C C . VAL A 1 215 ? -21.317 -5.686 -11.790 1.00 93.88 215 VAL A C 1
ATOM 1707 O O . VAL A 1 215 ? -21.878 -6.755 -12.016 1.00 93.88 215 VAL A O 1
ATOM 1710 N N . LYS A 1 216 ? -19.991 -5.555 -11.840 1.00 93.12 216 LYS A N 1
ATOM 1711 C CA . LYS A 1 216 ? -19.089 -6.627 -12.251 1.00 93.12 216 LYS A CA 1
ATOM 1712 C C . LYS A 1 216 ? -17.787 -6.558 -11.470 1.00 93.12 216 LYS A C 1
ATOM 1714 O O . LYS A 1 216 ? -17.284 -5.469 -11.206 1.00 93.12 216 LYS A O 1
ATOM 1719 N N . ILE A 1 217 ? -17.241 -7.730 -11.166 1.00 94.19 217 ILE A N 1
ATOM 1720 C CA . ILE A 1 217 ? -15.861 -7.907 -10.719 1.00 94.19 217 ILE A CA 1
ATOM 1721 C C . ILE A 1 217 ? -15.060 -8.475 -11.886 1.00 94.19 217 ILE A C 1
ATOM 1723 O O . ILE A 1 217 ? -15.494 -9.412 -12.559 1.00 94.19 217 ILE A O 1
ATOM 1727 N N . SER A 1 218 ? -13.902 -7.885 -12.144 1.00 90.62 218 SER A N 1
ATOM 1728 C CA . SER A 1 218 ? -12.930 -8.362 -13.120 1.00 90.62 218 SER A CA 1
ATOM 1729 C C . SER A 1 218 ? -11.618 -8.674 -12.402 1.00 90.62 218 SER A C 1
ATOM 1731 O O . SER A 1 218 ? -11.300 -7.998 -11.418 1.00 90.62 218 SER A O 1
ATOM 1733 N N . PRO A 1 219 ? -10.817 -9.650 -12.870 1.00 88.00 219 PRO A N 1
ATOM 1734 C CA . PRO A 1 219 ? -9.401 -9.664 -12.523 1.00 88.00 219 PRO A CA 1
ATOM 1735 C C . PRO A 1 219 ? -8.795 -8.294 -12.851 1.00 88.00 219 PRO A C 1
ATOM 1737 O O . PRO A 1 219 ? -9.184 -7.661 -13.841 1.00 88.00 219 PRO A O 1
ATOM 1740 N N . GLY A 1 220 ? -7.904 -7.817 -11.983 1.00 81.69 220 GLY A N 1
ATOM 1741 C CA . GLY A 1 220 ? -7.266 -6.522 -12.174 1.00 81.69 220 GLY A CA 1
ATOM 1742 C C . GLY A 1 220 ? -6.408 -6.490 -13.447 1.00 81.69 220 GLY A C 1
ATOM 1743 O O . GLY A 1 220 ? -6.004 -7.544 -13.951 1.00 81.69 220 GLY A O 1
ATOM 1744 N N . PRO A 1 221 ? -6.161 -5.295 -14.009 1.00 74.12 221 PRO A N 1
ATOM 1745 C CA . PRO A 1 221 ? -5.451 -5.160 -15.275 1.00 74.12 221 PRO A CA 1
ATOM 1746 C C . PRO A 1 221 ? -4.024 -5.708 -15.162 1.00 74.12 221 PRO A C 1
ATOM 1748 O O . PRO A 1 221 ? -3.323 -5.444 -14.187 1.00 74.12 221 PRO A O 1
ATOM 1751 N N . ALA A 1 222 ? -3.582 -6.459 -16.172 1.00 70.94 222 ALA A N 1
ATOM 1752 C CA . ALA A 1 222 ? -2.187 -6.868 -16.269 1.00 70.94 222 ALA A CA 1
ATOM 1753 C C . ALA A 1 222 ? -1.345 -5.647 -16.681 1.00 70.94 222 ALA A C 1
ATOM 1755 O O . ALA A 1 222 ? -1.627 -5.052 -17.729 1.00 70.94 222 ALA A O 1
ATOM 1756 N N . PRO A 1 223 ? -0.337 -5.242 -15.891 1.00 71.81 223 PRO A N 1
ATOM 1757 C CA . PRO A 1 223 ? 0.518 -4.133 -16.282 1.00 71.81 223 PRO A CA 1
ATOM 1758 C C . PRO A 1 223 ? 1.309 -4.479 -17.550 1.00 71.81 223 PRO A C 1
ATOM 1760 O O . PRO A 1 223 ? 1.574 -5.645 -17.847 1.00 71.81 223 PRO A O 1
ATOM 1763 N N . ARG A 1 224 ? 1.652 -3.464 -18.350 1.00 67.94 224 ARG A N 1
ATOM 1764 C CA . ARG A 1 224 ? 2.302 -3.687 -19.649 1.00 67.94 224 ARG A CA 1
ATOM 1765 C C . ARG A 1 224 ? 3.791 -4.017 -19.490 1.00 67.94 224 ARG A C 1
ATOM 1767 O O . ARG A 1 224 ? 4.489 -3.421 -18.670 1.00 67.94 224 ARG A O 1
ATOM 1774 N N . HIS A 1 225 ? 4.273 -4.963 -20.299 1.00 68.12 225 HIS A N 1
ATOM 1775 C CA . HIS A 1 225 ? 5.651 -5.480 -20.258 1.00 68.12 225 HIS A CA 1
ATOM 1776 C C . HIS A 1 225 ? 6.735 -4.422 -20.487 1.00 68.12 225 HIS A C 1
ATOM 1778 O O . HIS A 1 225 ? 7.717 -4.407 -19.757 1.00 68.12 225 HIS A O 1
ATOM 1784 N N . ASP A 1 226 ? 6.525 -3.513 -21.433 1.00 65.75 226 ASP A N 1
ATOM 1785 C CA . ASP A 1 226 ? 7.428 -2.440 -21.849 1.00 65.75 226 ASP A CA 1
ATOM 1786 C C . ASP A 1 226 ? 7.698 -1.435 -20.725 1.00 65.75 226 ASP A C 1
ATOM 1788 O O . ASP A 1 226 ? 8.825 -0.979 -20.542 1.00 65.75 226 ASP A O 1
ATOM 1792 N N . ILE A 1 227 ? 6.672 -1.124 -19.932 1.00 71.12 227 ILE A N 1
ATOM 1793 C CA . ILE A 1 227 ? 6.780 -0.188 -18.810 1.00 71.12 227 ILE A CA 1
ATOM 1794 C C . ILE A 1 227 ? 7.554 -0.839 -17.660 1.00 71.12 227 ILE A C 1
ATOM 1796 O O . ILE A 1 227 ? 8.438 -0.224 -17.064 1.00 71.12 227 ILE A O 1
ATOM 1800 N N . ILE A 1 228 ? 7.268 -2.107 -17.363 1.00 69.25 228 ILE A N 1
ATOM 1801 C CA . ILE A 1 228 ? 7.936 -2.830 -16.276 1.00 69.25 228 ILE A CA 1
ATOM 1802 C C . ILE A 1 228 ? 9.401 -3.109 -16.620 1.00 69.25 228 ILE A C 1
ATOM 1804 O O . ILE A 1 228 ? 10.273 -2.945 -15.765 1.00 69.25 228 ILE A O 1
ATOM 1808 N N . THR A 1 229 ? 9.711 -3.486 -17.863 1.00 65.88 229 THR A N 1
ATOM 1809 C CA . THR A 1 229 ? 11.102 -3.665 -18.302 1.00 65.88 229 THR A CA 1
ATOM 1810 C C . THR A 1 229 ? 11.870 -2.351 -18.272 1.00 65.88 229 THR A C 1
ATOM 1812 O O . THR A 1 229 ? 12.998 -2.349 -17.774 1.00 65.88 229 THR A O 1
ATOM 1815 N N . LEU A 1 230 ? 11.251 -1.242 -18.697 1.00 68.56 230 LEU A N 1
ATOM 1816 C CA . LEU A 1 230 ? 11.833 0.095 -18.600 1.00 68.56 230 LEU A CA 1
ATOM 1817 C C . LEU A 1 230 ? 12.162 0.458 -17.148 1.00 68.56 230 LEU A C 1
ATOM 1819 O O . LEU A 1 230 ? 13.285 0.865 -16.866 1.00 68.56 230 LEU A O 1
ATOM 1823 N N . HIS A 1 231 ? 11.233 0.259 -16.212 1.00 67.00 231 HIS A N 1
ATOM 1824 C CA . HIS A 1 231 ? 11.482 0.569 -14.803 1.00 67.00 231 HIS A CA 1
ATOM 1825 C C . HIS A 1 231 ? 12.475 -0.384 -14.130 1.00 67.00 231 HIS A C 1
ATOM 1827 O O . HIS A 1 231 ? 13.203 0.037 -13.234 1.00 67.00 231 HIS A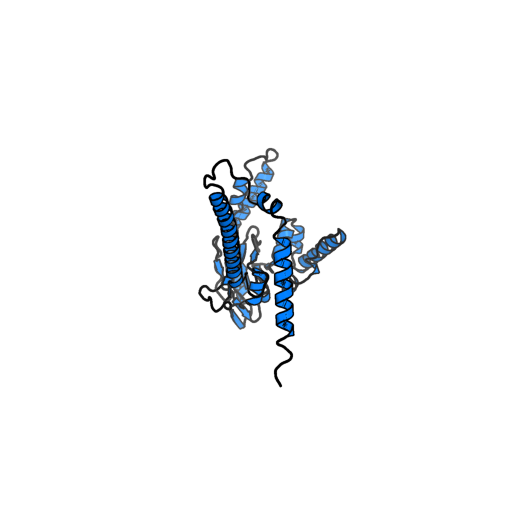 O 1
ATOM 1833 N N . ARG A 1 232 ? 12.531 -1.654 -14.542 1.00 71.38 232 ARG A N 1
ATOM 1834 C CA . ARG A 1 232 ? 13.419 -2.653 -13.931 1.00 71.38 232 ARG A CA 1
ATOM 1835 C C . ARG A 1 232 ? 14.846 -2.612 -14.474 1.00 71.38 232 ARG A C 1
ATOM 1837 O O . ARG A 1 232 ? 15.781 -2.871 -13.724 1.00 71.38 232 ARG A O 1
ATOM 1844 N N . HIS A 1 233 ? 15.015 -2.323 -15.762 1.00 69.06 233 HIS A N 1
ATOM 1845 C CA . HIS A 1 233 ? 16.303 -2.430 -16.455 1.00 69.06 233 HIS A CA 1
ATOM 1846 C C . HIS A 1 233 ? 16.762 -1.120 -17.111 1.00 69.06 233 HIS A C 1
ATOM 1848 O O . HIS A 1 233 ? 17.842 -1.088 -17.689 1.00 69.06 233 HIS A O 1
ATOM 1854 N N . GLY A 1 234 ? 15.966 -0.046 -17.056 1.00 64.81 234 GLY A N 1
ATOM 1855 C CA . GLY A 1 234 ? 16.282 1.236 -17.698 1.00 64.81 234 GLY A CA 1
ATOM 1856 C C . GLY A 1 234 ? 16.109 1.239 -19.220 1.00 64.81 234 GLY A C 1
ATOM 1857 O O . GLY A 1 234 ? 16.406 2.239 -19.866 1.00 64.81 234 GLY A O 1
ATOM 1858 N N . HIS A 1 235 ? 15.629 0.137 -19.807 1.00 66.25 235 HIS A N 1
ATOM 1859 C CA . HIS A 1 235 ? 15.379 0.005 -21.239 1.00 66.25 235 HIS A CA 1
ATOM 1860 C C . HIS A 1 235 ? 14.193 -0.931 -21.497 1.00 66.25 235 HIS A C 1
ATOM 1862 O O . HIS A 1 235 ? 14.022 -1.937 -20.806 1.00 66.25 235 HIS A O 1
ATOM 1868 N N . ALA A 1 236 ? 13.405 -0.643 -22.535 1.00 60.97 236 ALA A N 1
ATOM 1869 C CA . ALA A 1 236 ? 12.184 -1.389 -22.865 1.00 60.97 236 ALA A CA 1
ATOM 1870 C C . ALA A 1 236 ? 12.420 -2.884 -23.180 1.00 60.97 236 ALA A C 1
ATOM 1872 O O . ALA A 1 236 ? 11.502 -3.694 -23.071 1.00 60.97 236 ALA A O 1
ATOM 1873 N N . PHE A 1 237 ? 13.653 -3.272 -23.524 1.00 60.41 237 PHE A N 1
ATOM 1874 C CA . PHE A 1 237 ? 14.014 -4.653 -23.883 1.00 60.41 237 PHE A CA 1
ATOM 1875 C C . PHE A 1 237 ? 14.569 -5.490 -22.718 1.00 60.41 237 PHE A C 1
ATOM 1877 O O . PHE A 1 237 ? 14.872 -6.664 -22.910 1.00 60.41 237 PHE A O 1
ATOM 1884 N N . GLY A 1 238 ? 14.669 -4.934 -21.505 1.00 64.94 238 GLY A N 1
ATOM 1885 C CA . GLY A 1 238 ? 15.293 -5.635 -20.379 1.00 64.94 238 GLY A CA 1
ATOM 1886 C C . GLY A 1 238 ? 16.826 -5.608 -20.436 1.00 64.94 238 GLY A C 1
ATOM 1887 O O . GLY A 1 238 ? 17.396 -4.814 -21.179 1.00 64.94 238 GLY A O 1
ATOM 1888 N N . GLY A 1 239 ? 17.489 -6.418 -19.598 1.00 64.31 239 GLY A N 1
ATOM 1889 C CA . GLY A 1 239 ? 18.952 -6.435 -19.429 1.00 64.31 239 GLY A CA 1
ATOM 1890 C C . GLY A 1 239 ? 19.771 -6.615 -20.721 1.00 64.31 239 GLY A C 1
ATOM 1891 O O . GLY A 1 239 ? 19.233 -6.875 -21.793 1.00 64.31 239 GLY A O 1
ATOM 1892 N N . LEU A 1 240 ? 21.100 -6.474 -20.617 1.00 73.44 240 LEU A N 1
ATOM 1893 C CA . LEU A 1 240 ? 22.022 -6.538 -21.763 1.00 73.44 240 LEU A CA 1
ATOM 1894 C C . LEU A 1 240 ? 21.785 -7.813 -22.609 1.00 73.44 240 LEU A C 1
ATOM 1896 O O . LEU A 1 240 ? 21.854 -8.914 -22.053 1.00 73.44 240 LEU A O 1
ATOM 1900 N N . PRO A 1 241 ? 21.520 -7.689 -23.929 1.00 80.25 241 PRO A N 1
ATOM 1901 C CA . PRO A 1 241 ? 21.200 -8.818 -24.802 1.00 80.25 241 PRO A CA 1
ATOM 1902 C C . PRO A 1 241 ? 22.258 -9.922 -24.759 1.00 80.25 241 PRO A C 1
ATOM 1904 O O . PRO A 1 241 ? 23.439 -9.648 -24.564 1.00 80.25 241 PRO A O 1
ATOM 1907 N N . TRP A 1 242 ? 21.881 -11.168 -25.062 1.00 80.38 242 TRP A N 1
ATOM 1908 C CA . TRP A 1 242 ? 22.840 -12.286 -25.102 1.00 80.38 242 TRP A CA 1
ATOM 1909 C C . TRP A 1 242 ? 24.030 -12.027 -26.057 1.00 80.38 242 TRP A C 1
ATOM 1911 O O . TRP A 1 242 ? 25.146 -12.473 -25.798 1.00 80.38 242 TRP A O 1
ATOM 1921 N N . LEU A 1 243 ? 23.818 -11.218 -27.107 1.00 83.88 243 LEU A N 1
ATOM 1922 C CA . LEU A 1 243 ? 24.850 -10.810 -28.065 1.00 83.88 243 LEU A CA 1
ATOM 1923 C C . LEU A 1 243 ? 25.959 -9.980 -27.410 1.00 83.88 243 LEU A C 1
ATOM 1925 O O . LEU A 1 243 ? 27.118 -10.107 -27.795 1.00 83.88 243 LEU A O 1
ATOM 1929 N N . PHE A 1 244 ? 25.625 -9.167 -26.403 1.00 86.19 244 PHE A N 1
ATOM 1930 C CA . PHE A 1 244 ? 26.614 -8.402 -25.646 1.00 86.19 244 PHE A CA 1
ATOM 1931 C C . PHE A 1 244 ? 27.591 -9.338 -24.930 1.00 86.19 244 PHE A C 1
ATOM 1933 O O . PHE A 1 244 ? 28.803 -9.155 -25.013 1.00 86.19 244 PHE A O 1
ATOM 1940 N N . TRP A 1 245 ? 27.075 -10.389 -24.291 1.00 89.12 245 TRP A N 1
ATOM 1941 C CA . TRP A 1 245 ? 27.895 -11.371 -23.583 1.00 89.12 245 TRP A CA 1
ATOM 1942 C C . TRP A 1 245 ? 28.751 -12.206 -24.534 1.00 89.12 245 TRP A C 1
ATOM 1944 O O . TRP A 1 245 ? 29.924 -12.434 -24.250 1.00 89.12 245 TRP A O 1
ATOM 1954 N N . ILE A 1 246 ? 28.214 -12.589 -25.696 1.00 92.50 246 ILE A N 1
ATOM 1955 C CA . ILE A 1 246 ? 28.995 -13.261 -26.745 1.00 92.50 246 ILE A CA 1
ATOM 1956 C C . ILE A 1 246 ? 30.135 -12.360 -27.228 1.00 92.50 246 ILE A C 1
ATOM 1958 O O . ILE A 1 246 ? 31.276 -12.810 -27.324 1.00 92.50 246 ILE A O 1
ATOM 1962 N N . SER A 1 247 ? 29.850 -11.080 -27.479 1.00 94.19 247 SER A N 1
ATOM 1963 C CA . SER A 1 247 ? 30.865 -10.107 -27.888 1.00 94.19 247 SER A CA 1
ATOM 1964 C C . SER A 1 247 ? 31.936 -9.909 -26.813 1.00 94.19 247 SER A C 1
ATOM 1966 O O . SER A 1 247 ? 33.118 -9.817 -27.140 1.00 94.19 247 SER A O 1
ATOM 1968 N N . LEU A 1 248 ? 31.546 -9.858 -25.536 1.00 94.12 248 LEU A N 1
ATOM 1969 C CA . LEU A 1 248 ? 32.471 -9.715 -24.413 1.00 94.12 248 LEU A CA 1
ATOM 1970 C C . LEU A 1 248 ? 33.396 -10.934 -24.295 1.00 94.12 248 LEU A C 1
ATOM 1972 O O . LEU A 1 248 ? 34.610 -10.773 -24.185 1.00 94.12 248 LEU A O 1
ATOM 1976 N N . VAL A 1 249 ? 32.843 -12.148 -24.376 1.00 95.88 249 VAL A N 1
ATOM 1977 C CA . VAL A 1 249 ? 33.623 -13.396 -24.330 1.00 95.88 249 VAL A CA 1
ATOM 1978 C C . VAL A 1 249 ? 34.579 -13.489 -25.520 1.00 95.88 249 VAL A C 1
ATOM 1980 O O . VAL A 1 249 ? 35.746 -13.833 -25.336 1.00 95.88 249 VAL A O 1
ATOM 1983 N N . LEU A 1 250 ? 34.123 -13.129 -26.724 1.00 96.00 250 LEU A N 1
ATOM 1984 C CA . LEU A 1 250 ? 34.962 -13.103 -27.922 1.00 96.00 250 LEU A CA 1
ATOM 1985 C C . LEU A 1 250 ? 36.142 -12.134 -27.764 1.00 96.00 250 LEU A C 1
ATOM 1987 O O . LEU A 1 250 ? 37.280 -12.501 -28.052 1.00 96.00 250 LEU A O 1
ATOM 1991 N N . LEU A 1 251 ? 35.889 -10.917 -27.273 1.00 95.75 251 LEU A N 1
ATOM 1992 C CA . LEU A 1 251 ? 36.927 -9.911 -27.045 1.00 95.75 251 LEU A CA 1
ATOM 1993 C C . LEU A 1 251 ? 37.967 -10.399 -26.023 1.00 95.75 251 LEU A C 1
ATOM 1995 O O . LEU A 1 251 ? 39.169 -10.287 -26.265 1.00 95.75 251 LEU A O 1
ATOM 1999 N N . ILE A 1 252 ? 37.509 -10.985 -24.913 1.00 96.38 252 ILE A N 1
ATOM 2000 C CA . ILE A 1 252 ? 38.375 -11.555 -23.873 1.00 96.38 252 ILE A CA 1
ATOM 2001 C C . ILE A 1 252 ? 39.237 -12.687 -24.454 1.00 96.38 252 ILE A C 1
ATOM 2003 O O . ILE A 1 252 ? 40.450 -12.710 -24.242 1.00 96.38 252 ILE A O 1
ATOM 2007 N N . ALA A 1 253 ? 38.651 -13.594 -25.240 1.00 96.31 253 ALA A N 1
ATOM 2008 C CA . ALA A 1 253 ? 39.383 -14.691 -25.871 1.00 96.31 253 ALA A CA 1
ATOM 2009 C C . ALA A 1 253 ? 40.455 -14.187 -26.852 1.00 96.31 253 ALA A C 1
ATOM 2011 O O . ALA A 1 253 ? 41.599 -14.643 -26.805 1.00 96.31 253 ALA A O 1
ATOM 2012 N N . ILE A 1 254 ? 40.115 -13.209 -27.700 1.00 96.19 254 ILE A N 1
ATOM 2013 C CA . ILE A 1 254 ? 41.062 -12.575 -28.629 1.00 96.19 254 ILE A CA 1
ATOM 2014 C C . ILE A 1 254 ? 42.213 -11.926 -27.854 1.00 96.19 254 ILE A C 1
ATOM 2016 O O . ILE A 1 254 ? 43.380 -12.136 -28.190 1.00 96.19 254 ILE A O 1
ATOM 2020 N N . PHE A 1 255 ? 41.905 -11.189 -26.785 1.00 96.12 255 PHE A N 1
ATOM 2021 C CA . PHE A 1 255 ? 42.910 -10.566 -25.929 1.00 96.12 255 PHE A CA 1
ATOM 2022 C C . PHE A 1 255 ? 43.879 -11.598 -25.334 1.00 96.12 255 PHE A C 1
ATOM 2024 O O . PHE A 1 255 ? 45.096 -11.433 -25.443 1.00 96.12 255 PHE A O 1
ATOM 2031 N N . HIS A 1 256 ? 43.367 -12.700 -24.776 1.00 95.31 256 HIS A N 1
ATOM 2032 C CA . HIS A 1 256 ? 44.217 -13.759 -24.230 1.00 95.31 256 HIS A CA 1
ATOM 2033 C C . HIS A 1 256 ? 45.067 -14.446 -25.302 1.00 95.31 256 HIS A C 1
ATOM 2035 O O . HIS A 1 256 ? 46.237 -14.726 -25.051 1.00 95.31 256 HIS A O 1
ATOM 2041 N N . MET A 1 257 ? 44.542 -14.652 -26.513 1.00 92.75 257 MET A N 1
ATOM 2042 C CA . MET A 1 257 ? 45.336 -15.180 -27.629 1.00 92.75 257 MET A CA 1
ATOM 2043 C C . MET A 1 257 ? 46.502 -14.254 -27.997 1.00 92.75 257 MET A C 1
ATOM 2045 O O . MET A 1 257 ? 47.623 -14.728 -28.196 1.00 92.75 257 MET A O 1
ATOM 2049 N N . PHE A 1 258 ? 46.283 -12.936 -28.039 1.00 94.88 258 PHE A N 1
ATOM 2050 C CA . PHE A 1 258 ? 47.361 -11.968 -28.266 1.00 94.88 258 PHE A CA 1
ATOM 2051 C C . PHE A 1 258 ? 48.380 -11.959 -27.126 1.00 94.88 258 PHE A C 1
ATOM 2053 O O . PHE A 1 258 ? 49.584 -11.971 -27.385 1.00 94.88 258 PHE A O 1
ATOM 2060 N N . PHE A 1 259 ? 47.917 -11.997 -25.877 1.00 92.12 259 PHE A N 1
ATOM 2061 C CA . PHE A 1 259 ? 48.787 -12.028 -24.705 1.00 92.12 259 PHE A CA 1
ATOM 2062 C C . PHE A 1 259 ? 49.668 -13.289 -24.685 1.00 92.12 259 PHE A C 1
ATOM 2064 O O . PHE A 1 259 ? 50.889 -13.199 -24.546 1.00 92.12 259 PHE A O 1
ATOM 2071 N N . CYS A 1 260 ? 49.077 -14.461 -24.939 1.00 94.38 260 CYS A N 1
ATOM 2072 C CA . CYS A 1 260 ? 49.806 -15.720 -25.079 1.00 94.38 260 CYS A CA 1
ATOM 2073 C C . CYS A 1 260 ? 50.795 -15.684 -26.249 1.00 94.38 260 CYS A C 1
ATOM 2075 O O . CYS A 1 260 ? 51.919 -16.160 -26.102 1.00 94.38 260 CYS A O 1
ATOM 2077 N N . LYS A 1 261 ? 50.424 -15.091 -27.393 1.00 92.00 261 LYS A N 1
ATOM 2078 C CA . LYS A 1 261 ? 51.323 -14.943 -28.548 1.00 92.00 261 LYS A CA 1
ATOM 2079 C C . LYS A 1 261 ? 52.545 -14.084 -28.219 1.00 92.00 261 LYS A C 1
ATOM 2081 O O . LYS A 1 261 ? 53.651 -14.455 -28.607 1.00 92.00 261 LYS A O 1
ATOM 2086 N N . ILE A 1 262 ? 52.362 -12.969 -27.508 1.00 90.00 262 ILE A N 1
ATOM 2087 C CA . ILE A 1 262 ? 53.466 -12.094 -27.084 1.00 90.00 262 ILE A CA 1
ATOM 2088 C C . ILE A 1 262 ? 54.413 -12.856 -26.152 1.00 90.00 262 ILE A C 1
ATOM 2090 O O . ILE A 1 262 ? 55.617 -12.892 -26.400 1.00 90.00 262 ILE A O 1
ATOM 2094 N N . ILE A 1 263 ? 53.872 -13.529 -25.133 1.00 89.44 263 ILE A N 1
ATOM 2095 C CA . ILE A 1 263 ? 54.670 -14.302 -24.171 1.00 89.44 263 ILE A CA 1
ATOM 2096 C C . ILE A 1 263 ? 55.405 -15.464 -24.852 1.00 89.44 263 ILE A C 1
ATOM 2098 O O . ILE A 1 263 ? 56.597 -15.659 -24.617 1.00 89.44 263 ILE A O 1
ATOM 2102 N N . TYR A 1 264 ? 54.729 -16.217 -25.725 1.00 89.75 264 TYR A N 1
ATOM 2103 C CA . TYR A 1 264 ? 55.340 -17.320 -26.471 1.00 89.75 264 TYR A CA 1
ATOM 2104 C C . TYR A 1 264 ? 56.486 -16.835 -27.364 1.00 89.75 264 TYR A C 1
ATOM 2106 O O . TYR A 1 264 ? 57.545 -17.461 -27.404 1.00 89.75 264 TYR A O 1
ATOM 2114 N N . ASN A 1 265 ? 56.296 -15.711 -28.062 1.00 87.31 265 ASN A N 1
ATOM 2115 C CA . ASN A 1 265 ? 57.324 -15.143 -28.927 1.00 87.31 265 ASN A CA 1
ATOM 2116 C C . ASN A 1 265 ? 58.554 -14.688 -28.127 1.00 87.31 265 ASN A C 1
ATOM 2118 O O . ASN A 1 265 ? 59.679 -14.990 -28.516 1.00 87.31 265 ASN A O 1
ATOM 2122 N N . GLU A 1 266 ? 58.349 -14.034 -26.982 1.00 85.75 266 GLU A N 1
ATOM 2123 C CA . GLU A 1 266 ? 59.437 -13.594 -26.101 1.00 85.75 266 GLU A CA 1
ATOM 2124 C C . GLU A 1 266 ? 60.215 -14.782 -25.501 1.00 85.75 266 GLU A C 1
ATOM 2126 O O . GLU A 1 266 ? 61.446 -14.784 -25.489 1.00 85.75 266 GLU A O 1
ATOM 2131 N N . LEU A 1 267 ? 59.522 -15.844 -25.070 1.00 81.12 267 LEU A N 1
ATOM 2132 C CA . LEU A 1 267 ? 60.155 -17.064 -24.549 1.00 81.12 267 LEU A CA 1
ATOM 2133 C C . LEU A 1 267 ? 60.928 -17.833 -25.628 1.00 81.12 267 LEU A C 1
ATOM 2135 O O . LEU A 1 267 ? 62.051 -18.278 -25.390 1.00 81.12 267 LEU A O 1
ATOM 2139 N N . ARG A 1 268 ? 60.371 -17.960 -26.838 1.00 80.25 268 ARG A N 1
ATOM 2140 C CA . ARG A 1 268 ? 61.049 -18.625 -27.960 1.00 80.25 268 ARG A CA 1
ATOM 2141 C C . ARG A 1 268 ? 62.297 -17.851 -28.402 1.00 80.25 268 ARG A C 1
ATOM 2143 O O . ARG A 1 268 ? 63.321 -18.467 -28.691 1.00 80.25 268 ARG A O 1
ATOM 2150 N N . ASN A 1 269 ? 62.233 -16.519 -28.410 1.00 68.75 269 ASN A N 1
ATOM 2151 C CA . ASN A 1 269 ? 63.371 -15.663 -28.745 1.00 68.75 269 ASN A CA 1
ATOM 2152 C C . ASN A 1 269 ? 64.486 -15.747 -27.680 1.00 68.75 269 ASN A C 1
ATOM 2154 O O . ASN A 1 269 ? 65.670 -15.727 -28.013 1.00 68.75 269 ASN A O 1
ATOM 2158 N N . LYS A 1 270 ? 64.133 -15.932 -26.397 1.00 63.91 270 LYS A N 1
ATOM 2159 C CA . LYS A 1 270 ? 65.105 -16.220 -25.324 1.00 63.91 270 LYS A CA 1
ATOM 2160 C C . LYS A 1 270 ? 65.764 -17.593 -25.471 1.00 63.91 270 LYS A C 1
ATOM 2162 O O . LYS A 1 270 ? 66.974 -17.681 -25.292 1.00 63.91 270 LYS A O 1
ATOM 2167 N N . ASN A 1 271 ? 65.018 -18.625 -25.871 1.00 57.28 271 ASN A N 1
ATOM 2168 C CA . ASN A 1 271 ? 65.587 -19.953 -26.135 1.00 57.28 271 ASN A CA 1
ATOM 2169 C C . ASN A 1 271 ? 66.566 -19.949 -27.321 1.00 57.28 271 ASN A C 1
ATOM 2171 O O . ASN A 1 271 ? 67.573 -20.644 -27.271 1.00 57.28 271 ASN A O 1
ATOM 2175 N N . GLN A 1 272 ? 66.350 -19.113 -28.346 1.00 56.94 272 GLN A N 1
ATOM 2176 C CA . GLN A 1 272 ? 67.344 -18.916 -29.414 1.00 56.94 272 GLN A CA 1
ATOM 2177 C C . GLN A 1 272 ? 68.628 -18.208 -28.944 1.00 56.94 272 GLN A C 1
ATOM 2179 O O . GLN A 1 272 ? 69.672 -18.384 -29.564 1.00 56.94 272 GLN A O 1
ATOM 2184 N N . LYS A 1 273 ? 68.581 -17.428 -27.855 1.00 54.00 273 LYS A N 1
ATOM 2185 C CA . LYS A 1 273 ? 69.769 -16.810 -27.234 1.00 54.00 273 LYS A CA 1
ATOM 2186 C C . LYS A 1 273 ? 70.508 -17.730 -26.251 1.00 54.00 273 LYS A C 1
ATOM 2188 O O . LYS A 1 273 ? 71.599 -17.370 -25.825 1.00 54.00 273 LYS A O 1
ATOM 2193 N N . PHE A 1 274 ? 69.935 -18.883 -25.901 1.00 48.25 274 PHE A N 1
ATOM 2194 C CA . PHE A 1 274 ? 70.473 -19.850 -24.934 1.00 48.25 274 PHE A CA 1
ATOM 2195 C C . PHE A 1 274 ? 70.960 -21.158 -25.596 1.00 48.25 274 PHE A C 1
ATOM 2197 O O . PHE A 1 274 ? 70.990 -22.207 -24.964 1.00 48.25 274 PHE A O 1
ATOM 2204 N N . GLU A 1 275 ? 71.368 -21.103 -26.864 1.00 45.41 275 GLU A N 1
ATOM 2205 C CA . GLU A 1 275 ? 72.283 -22.090 -27.460 1.00 45.41 275 GLU A CA 1
ATOM 2206 C C . GLU A 1 275 ? 73.730 -21.630 -27.180 1.00 45.41 275 GLU A C 1
ATOM 2208 O O . GLU A 1 275 ? 74.015 -20.436 -27.335 1.00 45.41 275 GLU A O 1
ATOM 2213 N N . PRO A 1 276 ? 74.655 -22.506 -26.737 1.00 41.16 276 PRO A N 1
ATOM 2214 C CA . PRO A 1 276 ? 75.987 -22.101 -26.301 1.00 41.16 276 PRO A CA 1
ATOM 2215 C C . PRO A 1 276 ? 76.839 -21.695 -27.509 1.00 41.16 276 PRO A C 1
ATOM 2217 O O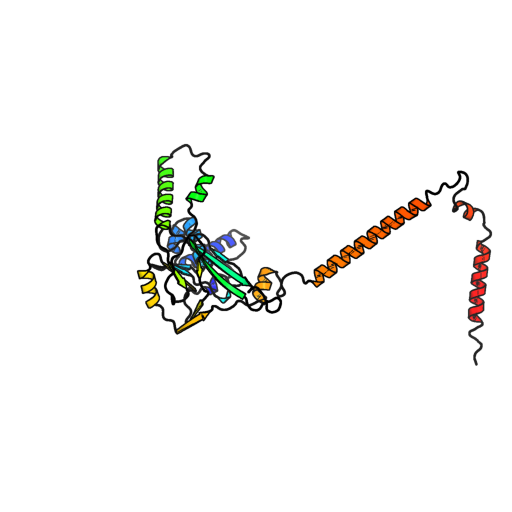 . PRO A 1 276 ? 77.549 -22.501 -28.106 1.00 41.16 276 PRO A O 1
ATOM 2220 N N . GLN A 1 277 ? 76.791 -20.419 -27.891 1.00 41.75 277 GLN A N 1
ATOM 2221 C CA . GLN A 1 277 ? 77.660 -19.904 -28.938 1.00 41.75 277 GLN A CA 1
ATOM 2222 C C . GLN A 1 277 ? 79.049 -19.592 -28.363 1.00 41.75 277 GLN A C 1
ATOM 2224 O O . GLN A 1 277 ? 79.256 -18.598 -27.673 1.00 41.75 277 GLN A O 1
ATOM 2229 N N . ASN A 1 278 ? 79.991 -20.477 -28.685 1.00 43.47 278 ASN A N 1
ATOM 2230 C CA . ASN A 1 278 ? 81.450 -20.358 -28.614 1.00 43.47 278 ASN A CA 1
ATOM 2231 C C . ASN A 1 278 ? 81.979 -18.913 -28.465 1.00 43.47 278 ASN A C 1
ATOM 2233 O O . ASN A 1 278 ? 81.739 -18.059 -29.320 1.00 43.47 278 ASN A O 1
ATOM 2237 N N . SER A 1 279 ? 82.786 -18.703 -27.420 1.00 42.88 279 SER A N 1
ATOM 2238 C CA . SER A 1 279 ? 83.323 -17.440 -26.874 1.00 42.88 279 SER A CA 1
ATOM 2239 C C . SER A 1 279 ? 84.094 -16.485 -27.816 1.00 42.88 279 SER A C 1
ATOM 2241 O O . SER A 1 279 ? 84.652 -15.509 -27.325 1.00 42.88 279 SER A O 1
ATOM 2243 N N . TRP A 1 280 ? 84.163 -16.687 -29.135 1.00 44.66 280 TRP A N 1
ATOM 2244 C CA . TRP A 1 280 ? 85.011 -15.852 -30.011 1.00 44.66 280 TRP A CA 1
ATOM 2245 C C . TRP A 1 280 ? 84.427 -15.555 -31.396 1.00 44.66 280 TRP A C 1
ATOM 2247 O O . TRP A 1 280 ? 85.143 -15.550 -32.395 1.00 44.66 280 TRP A O 1
ATOM 2257 N N . LYS A 1 281 ? 83.125 -15.269 -31.495 1.00 48.75 281 LYS A N 1
ATOM 2258 C CA . LYS A 1 281 ? 82.565 -14.673 -32.719 1.00 48.75 281 LYS A CA 1
ATOM 2259 C C . LYS A 1 281 ? 81.853 -13.365 -32.408 1.00 48.75 281 LYS A C 1
ATOM 2261 O O . LYS A 1 281 ? 80.820 -13.352 -31.747 1.00 48.75 281 LYS A O 1
ATOM 2266 N N . LEU A 1 282 ? 82.431 -12.272 -32.904 1.00 51.53 282 LEU A N 1
ATOM 2267 C CA . LEU A 1 282 ? 81.852 -10.934 -32.851 1.00 51.53 282 LEU A CA 1
ATOM 2268 C C . LEU A 1 282 ? 80.462 -10.904 -33.526 1.00 51.53 282 LEU A C 1
ATOM 2270 O O . LEU A 1 282 ? 80.224 -11.642 -34.488 1.00 51.53 282 LEU A O 1
ATOM 2274 N N . PRO A 1 283 ? 79.535 -10.063 -33.030 1.00 48.91 283 PRO A N 1
ATOM 2275 C CA . PRO A 1 283 ? 78.171 -9.971 -33.536 1.00 48.91 283 PRO A CA 1
ATOM 2276 C C . PRO A 1 283 ? 78.124 -9.497 -34.995 1.00 48.91 283 PRO A C 1
ATOM 2278 O O . PRO A 1 283 ? 78.871 -8.617 -35.414 1.00 48.91 283 PRO A O 1
ATOM 2281 N N . ARG A 1 284 ? 77.165 -10.051 -35.747 1.00 50.06 284 ARG A N 1
ATOM 2282 C CA . ARG A 1 284 ? 76.952 -9.885 -37.201 1.00 50.06 284 ARG A CA 1
ATOM 2283 C C . ARG A 1 284 ? 76.686 -8.439 -37.669 1.00 50.06 284 ARG A C 1
ATOM 2285 O O . ARG A 1 284 ? 76.651 -8.188 -38.859 1.00 50.06 284 ARG A O 1
ATOM 2292 N N . TYR A 1 285 ? 76.530 -7.490 -36.746 1.00 47.97 285 TYR A N 1
ATOM 2293 C CA . TYR A 1 285 ? 76.453 -6.054 -37.051 1.00 47.97 285 TYR A CA 1
ATOM 2294 C C . TYR A 1 285 ? 77.836 -5.447 -37.375 1.00 47.97 285 TYR A C 1
ATOM 2296 O O . TYR A 1 285 ? 77.923 -4.482 -38.125 1.00 47.97 285 TYR A O 1
ATOM 2304 N N . ALA A 1 286 ? 78.927 -6.034 -36.865 1.00 48.81 286 ALA A N 1
ATOM 2305 C CA . ALA A 1 286 ? 80.287 -5.541 -37.098 1.00 48.81 286 ALA A CA 1
ATOM 2306 C C . ALA A 1 286 ? 80.908 -6.029 -38.424 1.00 48.81 286 ALA A C 1
ATOM 2308 O O . ALA A 1 286 ? 81.902 -5.462 -38.870 1.00 48.81 286 ALA A O 1
ATOM 2309 N N . SER A 1 287 ? 80.335 -7.049 -39.078 1.00 50.53 287 SER A N 1
ATOM 2310 C CA . SER A 1 287 ? 80.799 -7.523 -40.394 1.00 50.53 287 SER A CA 1
ATOM 2311 C C . SER A 1 287 ? 80.327 -6.644 -41.553 1.00 50.53 287 SER A C 1
ATOM 2313 O O . SER A 1 287 ? 81.004 -6.580 -42.577 1.00 50.53 287 SER A O 1
ATOM 2315 N N . ASP A 1 288 ? 79.222 -5.918 -41.377 1.00 48.62 288 ASP A N 1
ATOM 2316 C CA . ASP A 1 288 ? 78.656 -5.060 -42.427 1.00 48.62 288 ASP A CA 1
ATOM 2317 C C . ASP A 1 288 ? 79.388 -3.710 -42.548 1.00 48.62 288 ASP A C 1
ATOM 2319 O O . ASP A 1 288 ? 79.184 -2.975 -43.509 1.00 48.62 288 ASP A O 1
ATOM 2323 N N . LEU A 1 289 ? 80.296 -3.399 -41.616 1.00 49.88 289 LEU A N 1
ATOM 2324 C CA . LEU A 1 289 ? 81.128 -2.190 -41.652 1.00 49.88 289 LEU A CA 1
ATOM 2325 C C . LEU A 1 289 ? 82.466 -2.384 -42.391 1.00 49.88 289 LEU A C 1
ATOM 2327 O O . LEU A 1 289 ? 83.204 -1.418 -42.555 1.00 49.88 289 LEU A O 1
ATOM 2331 N N . ILE A 1 290 ? 82.792 -3.605 -42.841 1.00 50.84 290 ILE A N 1
ATOM 2332 C CA . ILE A 1 290 ? 84.107 -3.928 -43.436 1.00 50.84 290 ILE A CA 1
ATOM 2333 C C . ILE A 1 290 ? 84.033 -4.220 -44.949 1.00 50.84 290 ILE A C 1
ATOM 2335 O O . ILE A 1 290 ? 85.055 -4.229 -45.627 1.00 50.84 290 ILE A O 1
ATOM 2339 N N . SER A 1 291 ? 82.843 -4.368 -45.532 1.00 47.28 291 SER A N 1
ATOM 2340 C CA . SER A 1 291 ? 82.678 -4.617 -46.972 1.00 47.28 291 SER A CA 1
ATOM 2341 C C . SER A 1 291 ? 82.071 -3.402 -47.680 1.00 47.28 291 SER A C 1
ATOM 2343 O O . SER A 1 291 ? 80.898 -3.396 -48.051 1.00 47.28 291 SER A O 1
ATOM 2345 N N . SER A 1 292 ? 82.878 -2.362 -47.900 1.00 49.91 292 SER A N 1
ATOM 2346 C CA . SER A 1 292 ? 82.497 -1.156 -48.656 1.00 49.91 292 SER A CA 1
ATOM 2347 C C . SER A 1 292 ? 82.285 -1.381 -50.165 1.00 49.91 292 SER A C 1
ATOM 2349 O O . SER A 1 292 ? 82.116 -0.418 -50.906 1.00 49.91 292 SER A O 1
ATOM 2351 N N . THR A 1 293 ? 82.256 -2.625 -50.647 1.00 54.22 293 THR A N 1
ATOM 2352 C CA . THR A 1 293 ? 82.169 -2.949 -52.081 1.00 54.22 293 THR A CA 1
ATOM 2353 C C . THR A 1 293 ? 80.780 -3.377 -52.563 1.00 54.22 293 THR A C 1
ATOM 2355 O O . THR A 1 293 ? 80.595 -3.549 -53.764 1.00 54.22 293 THR A O 1
ATOM 2358 N N . ASP A 1 294 ? 79.774 -3.500 -51.685 1.00 50.12 294 ASP A N 1
ATOM 2359 C CA . ASP A 1 294 ? 78.452 -4.034 -52.079 1.00 50.12 294 ASP A CA 1
ATOM 2360 C C . ASP A 1 294 ? 77.356 -2.964 -52.282 1.00 50.12 294 ASP A C 1
ATOM 2362 O O . ASP A 1 294 ? 76.197 -3.272 -52.566 1.00 50.12 294 ASP A O 1
ATOM 2366 N N . PHE A 1 295 ? 77.711 -1.677 -52.185 1.00 45.91 295 PHE A N 1
ATOM 2367 C CA . PHE A 1 295 ? 76.783 -0.577 -52.487 1.00 45.91 295 PHE A CA 1
ATOM 2368 C C . PHE A 1 295 ? 76.724 -0.240 -53.990 1.00 45.91 295 PHE A C 1
ATOM 2370 O O . PHE A 1 295 ? 75.698 0.233 -54.481 1.00 45.91 295 PHE A O 1
ATOM 2377 N N . GLU A 1 296 ? 77.780 -0.547 -54.752 1.00 49.75 296 GLU A N 1
ATOM 2378 C CA . GLU A 1 296 ? 77.840 -0.291 -56.200 1.00 49.75 296 GLU A CA 1
ATOM 2379 C C . GLU A 1 296 ? 77.062 -1.337 -57.023 1.00 49.75 296 GLU A C 1
ATOM 2381 O O . GLU A 1 296 ? 76.428 -1.018 -58.033 1.00 49.75 296 GLU A O 1
ATOM 2386 N N . THR A 1 297 ? 77.017 -2.589 -56.558 1.00 50.25 297 THR A N 1
ATOM 2387 C CA . THR A 1 297 ? 76.379 -3.712 -57.271 1.00 50.25 297 THR A CA 1
ATOM 2388 C C . THR A 1 297 ? 74.848 -3.615 -57.266 1.00 50.25 297 THR A C 1
ATOM 2390 O O . THR A 1 297 ? 74.180 -4.000 -58.234 1.00 50.25 297 THR A O 1
ATOM 2393 N N . LYS A 1 298 ? 74.264 -3.045 -56.204 1.00 49.66 298 LYS A N 1
ATOM 2394 C CA . LYS A 1 298 ? 72.808 -2.889 -56.053 1.00 49.66 298 LYS A CA 1
ATOM 2395 C C . LYS A 1 298 ? 72.253 -1.686 -56.825 1.00 49.66 298 LYS A C 1
ATOM 2397 O O . LYS A 1 298 ? 71.121 -1.748 -57.310 1.00 49.66 298 LYS A O 1
ATOM 2402 N N . ALA A 1 299 ? 73.054 -0.633 -57.010 1.00 50.47 299 ALA A N 1
ATOM 2403 C CA . ALA A 1 299 ? 72.685 0.535 -57.813 1.00 50.47 299 ALA A CA 1
ATOM 2404 C C . ALA A 1 299 ? 72.629 0.214 -59.322 1.00 50.47 299 ALA A C 1
ATOM 2406 O O . ALA A 1 299 ? 71.695 0.639 -60.010 1.00 50.47 299 ALA A O 1
ATOM 2407 N N . LEU A 1 300 ? 73.556 -0.613 -59.823 1.00 51.94 300 LEU A N 1
ATOM 2408 C CA . LEU A 1 300 ? 73.584 -1.064 -61.224 1.00 51.94 300 LEU A CA 1
ATOM 2409 C C . LEU A 1 300 ? 72.457 -2.054 -61.567 1.00 51.94 300 LEU A C 1
ATOM 2411 O O . LEU A 1 300 ? 71.878 -2.000 -62.655 1.00 51.94 300 LEU A O 1
ATOM 2415 N N . ARG A 1 301 ? 72.074 -2.929 -60.627 1.00 46.94 301 ARG A N 1
ATOM 2416 C CA . ARG A 1 301 ? 70.979 -3.891 -60.852 1.00 46.94 301 ARG A CA 1
ATOM 2417 C C . ARG A 1 301 ? 69.613 -3.199 -60.968 1.00 46.94 301 ARG A C 1
ATOM 2419 O O . ARG A 1 301 ? 68.789 -3.598 -61.789 1.00 46.94 301 ARG A O 1
ATOM 2426 N N . ASN A 1 302 ? 69.390 -2.124 -60.211 1.00 46.59 302 ASN A N 1
ATOM 2427 C CA . ASN A 1 302 ? 68.129 -1.378 -60.249 1.00 46.59 302 ASN A CA 1
ATOM 2428 C C . ASN A 1 302 ? 67.999 -0.464 -61.484 1.00 46.59 302 ASN A C 1
ATOM 2430 O O . ASN A 1 302 ? 66.883 -0.224 -61.942 1.00 46.59 302 ASN A O 1
ATOM 2434 N N . THR A 1 303 ? 69.111 -0.019 -62.080 1.00 49.75 303 THR A N 1
ATOM 2435 C CA . THR A 1 303 ? 69.109 0.766 -63.332 1.00 49.75 303 THR A CA 1
ATOM 2436 C C . THR A 1 303 ? 68.949 -0.095 -64.594 1.00 49.75 303 THR A C 1
ATOM 2438 O O . THR A 1 303 ? 68.410 0.384 -65.591 1.00 49.75 303 THR A O 1
ATOM 2441 N N . GLN A 1 304 ? 69.316 -1.383 -64.570 1.00 52.22 304 GLN A N 1
ATOM 2442 C CA . GLN A 1 304 ? 69.028 -2.304 -65.685 1.00 52.22 304 GLN A CA 1
ATOM 2443 C C . GLN A 1 304 ? 67.560 -2.763 -65.741 1.00 52.22 304 GLN A C 1
ATOM 2445 O O . GLN A 1 304 ? 67.031 -3.002 -66.829 1.00 52.22 304 GLN A O 1
ATOM 2450 N N . ILE A 1 305 ? 66.878 -2.852 -64.594 1.00 50.91 305 ILE A N 1
ATOM 2451 C CA . ILE A 1 305 ? 65.471 -3.287 -64.522 1.00 50.91 305 ILE A CA 1
ATOM 2452 C C . ILE A 1 305 ? 64.508 -2.171 -64.972 1.00 50.91 305 ILE A C 1
ATOM 2454 O O . ILE A 1 305 ? 63.448 -2.472 -65.521 1.00 50.91 305 ILE A O 1
ATOM 2458 N N . SER A 1 306 ? 64.872 -0.889 -64.820 1.00 49.53 306 SER A N 1
ATOM 2459 C CA . SER A 1 306 ? 64.054 0.222 -65.334 1.00 49.53 306 SER A CA 1
ATOM 2460 C C . SER A 1 306 ? 64.161 0.395 -66.855 1.00 49.53 306 SER A C 1
ATOM 2462 O O . SER A 1 306 ? 63.154 0.695 -67.489 1.00 49.53 306 SER A O 1
ATOM 2464 N N . ARG A 1 307 ? 65.322 0.117 -67.473 1.00 49.31 307 ARG A N 1
ATOM 2465 C CA . ARG A 1 307 ? 65.477 0.170 -68.944 1.00 49.31 307 ARG A CA 1
ATOM 2466 C C . ARG A 1 307 ? 64.729 -0.937 -69.688 1.00 49.31 307 ARG A C 1
ATOM 2468 O O . ARG A 1 307 ? 64.213 -0.675 -70.767 1.00 49.31 307 ARG A O 1
ATOM 2475 N N . ARG A 1 308 ? 64.619 -2.149 -69.126 1.00 49.25 308 ARG A N 1
ATOM 2476 C CA . ARG A 1 308 ? 63.845 -3.234 -69.768 1.00 49.25 308 ARG A CA 1
ATOM 2477 C C . ARG A 1 308 ? 62.339 -2.982 -69.776 1.00 49.25 308 ARG A C 1
ATOM 2479 O O . ARG A 1 308 ? 61.668 -3.482 -70.662 1.00 49.25 308 ARG A O 1
ATOM 2486 N N . ARG A 1 309 ? 61.817 -2.191 -68.833 1.00 48.91 309 ARG A N 1
ATOM 2487 C CA . ARG A 1 309 ? 60.381 -1.877 -68.770 1.00 48.91 309 ARG A CA 1
ATOM 2488 C C . ARG A 1 309 ? 59.932 -0.779 -69.742 1.00 48.91 309 ARG A C 1
ATOM 2490 O O . ARG A 1 309 ? 58.736 -0.634 -69.937 1.00 48.91 309 ARG A O 1
ATOM 2497 N N . ILE A 1 310 ? 60.865 -0.023 -70.328 1.00 50.72 310 ILE A N 1
ATOM 2498 C CA . ILE A 1 310 ? 60.563 1.045 -71.299 1.00 50.72 310 ILE A CA 1
ATOM 2499 C C . ILE A 1 310 ? 60.635 0.522 -72.745 1.00 50.72 310 ILE A C 1
ATOM 2501 O O . ILE A 1 310 ? 59.932 1.031 -73.603 1.00 50.72 310 ILE A O 1
ATOM 2505 N N . ALA A 1 311 ? 61.411 -0.533 -73.020 1.00 49.34 311 ALA A N 1
ATOM 2506 C CA . ALA A 1 311 ? 61.531 -1.103 -74.368 1.00 49.34 311 ALA A CA 1
ATOM 2507 C C . ALA A 1 311 ? 60.370 -2.037 -74.778 1.00 49.34 311 ALA A C 1
ATOM 2509 O O . ALA A 1 311 ? 60.279 -2.395 -75.944 1.00 49.34 311 ALA A O 1
ATOM 2510 N N . ASP A 1 312 ? 59.500 -2.428 -73.842 1.00 49.28 312 ASP A N 1
ATOM 2511 C CA . ASP A 1 312 ? 58.406 -3.392 -74.070 1.00 49.28 312 ASP A CA 1
ATOM 2512 C C . ASP A 1 312 ? 57.034 -2.709 -74.276 1.00 49.28 312 ASP A C 1
ATOM 2514 O O . ASP A 1 312 ? 56.000 -3.368 -74.286 1.00 49.28 312 ASP A O 1
ATOM 2518 N N . LEU A 1 313 ? 57.009 -1.371 -74.407 1.00 50.69 313 LEU A N 1
ATOM 2519 C CA . LEU A 1 313 ? 55.782 -0.589 -74.630 1.00 50.69 313 LEU A CA 1
ATOM 2520 C C . LEU A 1 313 ? 55.644 -0.011 -76.052 1.00 50.69 313 LEU A C 1
ATOM 2522 O O . LEU A 1 313 ? 54.595 0.547 -76.352 1.00 50.69 313 LEU A O 1
ATOM 2526 N N . ASP A 1 314 ? 56.647 -0.179 -76.924 1.00 52.91 314 ASP A N 1
ATOM 2527 C CA . ASP A 1 314 ? 56.677 0.411 -78.280 1.00 52.91 314 ASP A CA 1
ATOM 2528 C C . ASP A 1 314 ? 56.561 -0.619 -79.425 1.00 52.91 314 ASP A C 1
ATOM 2530 O O . ASP A 1 314 ? 56.835 -0.303 -80.582 1.00 52.91 314 ASP A O 1
ATOM 2534 N N . THR A 1 315 ? 56.135 -1.858 -79.160 1.00 52.72 315 THR A N 1
ATOM 2535 C CA . THR A 1 315 ? 55.960 -2.861 -80.230 1.00 52.72 315 THR A CA 1
ATOM 2536 C C . THR A 1 315 ? 54.715 -3.725 -80.063 1.00 52.72 315 THR A C 1
ATOM 2538 O O . THR A 1 315 ? 54.839 -4.903 -79.750 1.00 52.72 315 THR A O 1
ATOM 2541 N N . VAL A 1 316 ? 53.528 -3.173 -80.332 1.00 39.06 316 VAL A N 1
ATOM 2542 C CA . VAL A 1 316 ? 52.327 -3.916 -80.779 1.00 39.06 316 VAL A CA 1
ATOM 2543 C C . VAL A 1 316 ? 51.508 -2.945 -81.666 1.00 39.06 316 VAL A C 1
ATOM 2545 O O . VAL A 1 316 ? 51.413 -1.781 -81.285 1.00 39.06 316 VAL A O 1
ATOM 2548 N N . PRO A 1 317 ? 51.034 -3.369 -82.859 1.00 50.41 317 PRO A N 1
ATOM 2549 C CA . PRO A 1 317 ? 50.909 -2.530 -84.066 1.00 50.41 317 PRO A CA 1
ATOM 2550 C C . PRO A 1 317 ? 49.793 -1.483 -84.090 1.00 50.41 317 PRO A C 1
ATOM 2552 O O . PRO A 1 317 ? 48.776 -1.661 -83.381 1.00 50.41 317 PRO A O 1
#

Secondary structure (DSSP, 8-state):
--THHHHH-GGGG----SHHHHHHHHHHHHHHHHHTT-HHHHHTHHHHHHHHHHHHHTTEEE-SSEEEE---GGG-SS-EEEEEEE-SSTT-EEEEEEEEEE-TT-TT-TT-EEEEEEEEEPPPTHHHHTTTSSS---S-HHHHHHHHHHHHHHHHHHHHS--EEEEGGG-SPPEE--SSPEEEE-EEEES---SEEEES-HHHHHHHHHH---SEEEEPPPPPHHHHHHHHHSSTT-SSPHHHHHHHHHHHHHHHHHHHHHHHHHHHHHHHH-S---TT---TTSSTTS-TTSHHHHHHHHHHHHHHTTTTSS---

InterPro domains:
  IPR018795 Uncharacterized protein KIAA2013-like [PF10222] (10-92)
  IPR018795 Uncharacterized protein KIAA2013-like [PF10222] (162-270)
  IPR018795 Uncharacterized protein KIAA2013-like [PTHR31386] (156-273)

pLDDT: mean 76.69, std 18.14, range [39.06, 96.38]

Foldseek 3Di:
DDLVCQVPDPQLVDDCPDPVSVVSNVVVLVVQLVVLVLPVLVVVPPRSSVLSVLCSNQVWDADQFKIFGAHDLQPPLAKDKDFQNDHNDPLWGKIKIWDWDQPPDDPPPSPDIAIKIKMATHDDCVVVVVPPPPDDDDDDPPVVVVVVVVSNVSNVVNLVQWKWKAAELSPDQTDTHYRDIDIYFQKAFVVGDGGMMMGSDSVVVVVVSVVDDTDDIDRRDRHGQQSNQCVPAVGSVHHDDPVVVVVVVVVVVVVVVVVVVVVVVVVVVVVVVPDDDDPDDDDPVVVVVPCPPPVVVVVVVVVVVVVVVVVVPPDDD

Radius of gyration: 39.38 Å; chains: 1; bounding box: 109×51×121 Å